Protein AF-A0AA96TXS1-F1 (afdb_monomer)

Structure (mmCIF, N/CA/C/O backbone):
data_AF-A0AA96TXS1-F1
#
_entry.id   AF-A0AA96TXS1-F1
#
loop_
_atom_site.group_PDB
_atom_site.id
_atom_site.type_symbol
_atom_site.label_atom_id
_atom_site.label_alt_id
_atom_site.label_comp_id
_atom_site.label_asym_id
_atom_site.label_entity_id
_atom_site.label_seq_id
_atom_site.pdbx_PDB_ins_code
_atom_site.Cartn_x
_atom_site.Cartn_y
_atom_site.Cartn_z
_atom_site.occupancy
_atom_site.B_iso_or_equiv
_atom_site.auth_seq_id
_atom_site.auth_comp_id
_atom_site.auth_asym_id
_atom_site.auth_atom_id
_atom_site.pdbx_PDB_model_num
ATOM 1 N N . MET A 1 1 ? -10.222 1.142 69.860 1.00 38.38 1 MET A N 1
ATOM 2 C CA . MET A 1 1 ? -10.213 2.180 68.814 1.00 38.38 1 MET A CA 1
ATOM 3 C C . MET A 1 1 ? -11.161 1.665 67.761 1.00 38.38 1 MET A C 1
ATOM 5 O O . MET A 1 1 ? -10.767 0.817 66.976 1.00 38.38 1 MET A 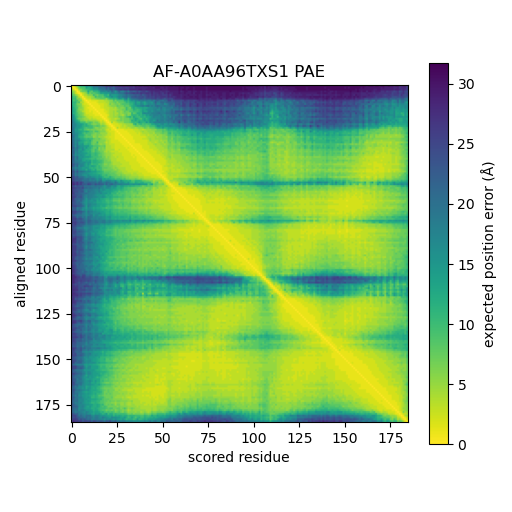O 1
ATOM 9 N N . ASP A 1 2 ? -12.427 2.044 67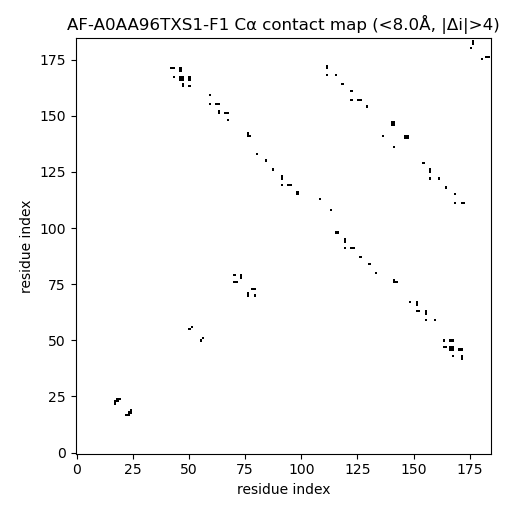.892 1.00 46.50 2 ASP A N 1
ATOM 10 C CA . ASP A 1 2 ? -13.503 1.576 67.026 1.00 46.50 2 ASP A CA 1
ATOM 11 C C . ASP A 1 2 ? -13.432 2.346 65.705 1.00 46.50 2 ASP A C 1
ATOM 13 O O . ASP A 1 2 ? -13.598 3.568 65.686 1.00 46.50 2 ASP A O 1
ATOM 17 N N . GLU A 1 3 ? -13.133 1.649 64.607 1.00 53.81 3 GLU A N 1
ATOM 18 C CA . GLU A 1 3 ? -13.386 2.167 63.262 1.00 53.81 3 GLU A CA 1
ATOM 19 C C . GLU A 1 3 ? -14.897 2.366 63.132 1.00 53.81 3 GLU A C 1
ATOM 21 O O . GLU A 1 3 ? -15.662 1.411 63.233 1.00 53.81 3 GLU A O 1
ATOM 26 N N . ASN A 1 4 ? -15.334 3.618 62.989 1.00 58.66 4 ASN A N 1
ATOM 27 C CA . ASN A 1 4 ? -16.744 3.966 62.880 1.00 58.66 4 ASN A CA 1
ATOM 28 C C . ASN A 1 4 ? -17.249 3.601 61.467 1.00 58.66 4 ASN A C 1
ATOM 30 O O . ASN A 1 4 ? -16.917 4.315 60.514 1.00 58.66 4 ASN A O 1
ATOM 34 N N . PRO A 1 5 ? -18.039 2.523 61.302 1.00 61.94 5 PRO A N 1
ATOM 35 C CA . PRO A 1 5 ? -18.389 1.973 59.988 1.00 61.94 5 PRO A CA 1
ATOM 36 C C . PRO A 1 5 ? -19.274 2.915 59.153 1.00 61.94 5 PRO A C 1
ATOM 38 O O . PRO A 1 5 ? -19.315 2.811 57.929 1.00 61.94 5 PRO A O 1
ATOM 41 N N . ASP A 1 6 ? -19.943 3.881 59.790 1.00 61.72 6 ASP A N 1
ATOM 42 C CA . ASP A 1 6 ? -20.754 4.893 59.104 1.00 61.72 6 ASP A CA 1
ATOM 43 C C . ASP A 1 6 ? -19.911 5.927 58.341 1.00 61.72 6 ASP A C 1
ATOM 45 O O . ASP A 1 6 ? -20.385 6.507 57.359 1.00 61.72 6 ASP A O 1
ATOM 49 N N . LEU A 1 7 ? -18.666 6.172 58.770 1.00 61.47 7 LEU A N 1
ATOM 50 C CA . LEU A 1 7 ? -17.747 7.082 58.076 1.00 61.47 7 LEU A CA 1
ATOM 51 C C . LEU A 1 7 ? -17.271 6.455 56.758 1.00 61.47 7 LEU A C 1
ATOM 53 O O . LEU A 1 7 ? -17.324 7.111 55.719 1.00 61.47 7 LEU A O 1
ATOM 57 N N . ASP A 1 8 ? -16.941 5.163 56.801 1.00 75.06 8 ASP A N 1
ATOM 58 C CA . ASP A 1 8 ? -16.560 4.353 55.640 1.00 75.06 8 ASP A CA 1
ATOM 59 C C . ASP A 1 8 ? -17.710 4.249 54.623 1.00 75.06 8 ASP A C 1
ATOM 61 O O . ASP A 1 8 ? -17.524 4.459 53.423 1.00 75.06 8 ASP A O 1
ATOM 65 N N . PHE A 1 9 ? -18.949 4.056 55.094 1.00 77.12 9 PHE A N 1
ATOM 66 C CA . PHE A 1 9 ? -20.114 3.969 54.209 1.00 77.12 9 PHE A CA 1
ATOM 67 C C . PHE A 1 9 ? -20.407 5.289 53.480 1.00 77.12 9 PHE A C 1
ATOM 69 O O . PHE A 1 9 ? -20.684 5.308 52.277 1.00 77.12 9 PHE A O 1
ATOM 76 N N . LYS A 1 10 ? -20.326 6.423 54.188 1.00 80.19 10 LYS A N 1
ATOM 77 C CA . LYS A 1 10 ? -20.586 7.749 53.606 1.00 80.19 10 LYS A CA 1
ATOM 78 C C . LYS A 1 10 ? -19.500 8.154 52.609 1.00 80.19 10 LYS A C 1
ATOM 80 O O . LYS A 1 10 ? -19.816 8.730 51.567 1.00 80.19 10 LYS A O 1
ATOM 85 N N . GLU A 1 11 ? -18.246 7.832 52.907 1.00 81.31 11 GLU A N 1
ATOM 86 C CA . GLU A 1 11 ? -17.107 8.062 52.017 1.00 81.31 11 GLU A CA 1
ATOM 87 C C . GLU A 1 11 ? -17.198 7.184 50.759 1.00 81.31 11 GLU A C 1
ATOM 89 O O . GLU A 1 11 ? -17.081 7.695 49.642 1.00 81.31 11 GLU A O 1
ATOM 94 N N . THR A 1 12 ? -17.589 5.915 50.917 1.00 80.06 12 THR A N 1
ATOM 95 C CA . THR A 1 12 ? -17.851 4.985 49.806 1.00 80.06 12 THR A CA 1
ATOM 96 C C . THR A 1 12 ? -18.965 5.488 48.878 1.00 80.06 12 THR A C 1
ATOM 98 O O . THR A 1 12 ? -18.824 5.441 47.654 1.00 80.06 12 THR A O 1
ATOM 101 N N . ILE A 1 13 ? -20.059 6.042 49.421 1.00 80.25 13 ILE A N 1
ATOM 102 C CA . ILE A 1 13 ? -21.139 6.640 48.612 1.00 80.25 13 ILE A CA 1
ATOM 103 C C . ILE A 1 13 ? -20.629 7.835 47.797 1.00 80.25 13 ILE A C 1
ATOM 105 O O . ILE A 1 13 ? -20.980 7.978 46.623 1.00 80.25 13 ILE A O 1
ATOM 109 N N . ILE A 1 14 ? -19.803 8.698 48.394 1.00 80.38 14 ILE A N 1
ATOM 110 C CA . ILE A 1 14 ? -19.243 9.871 47.710 1.00 80.38 14 ILE A CA 1
ATOM 111 C C . ILE A 1 14 ? -18.292 9.434 46.587 1.00 80.38 14 ILE A C 1
ATOM 113 O O . ILE A 1 14 ? -18.337 10.002 45.490 1.00 80.38 14 ILE A O 1
ATOM 117 N N . GLU A 1 15 ? -17.462 8.416 46.817 1.00 80.19 15 GLU A N 1
ATOM 118 C CA . GLU A 1 15 ? -16.579 7.860 45.790 1.00 80.19 15 GLU A CA 1
ATOM 119 C C . GLU A 1 15 ? -17.348 7.228 44.627 1.00 80.19 15 GLU A C 1
ATOM 121 O O . GLU A 1 15 ? -17.052 7.525 43.464 1.00 80.19 15 GLU A O 1
ATOM 126 N N . GLU A 1 16 ? -18.352 6.397 44.913 1.00 77.88 16 GLU A N 1
ATOM 127 C CA . GLU A 1 16 ? -19.202 5.800 43.882 1.00 77.88 16 GLU A CA 1
ATOM 128 C C . GLU A 1 16 ? -19.947 6.882 43.098 1.00 77.88 16 GLU A C 1
ATOM 130 O O . GLU A 1 16 ? -19.903 6.907 41.865 1.00 77.88 16 GLU A O 1
ATOM 135 N N . HIS A 1 17 ? -20.525 7.878 43.772 1.00 79.25 17 HIS A N 1
ATOM 136 C CA . HIS A 1 17 ? -21.206 8.967 43.081 1.00 79.25 17 HIS A CA 1
ATOM 137 C C . HIS A 1 17 ? -20.255 9.771 42.179 1.00 79.25 17 HIS A C 1
ATOM 139 O O . HIS A 1 17 ? -20.634 10.172 41.078 1.00 79.25 17 HIS A O 1
ATOM 145 N N . LYS A 1 18 ? -18.988 9.940 42.575 1.00 76.06 18 LYS A N 1
ATOM 146 C CA . LYS A 1 18 ? -17.946 10.581 41.757 1.00 76.06 18 LYS A CA 1
ATOM 147 C C . LYS A 1 18 ? -17.576 9.753 40.518 1.00 76.06 18 LYS A C 1
ATOM 149 O O . LYS A 1 18 ? -17.259 10.344 39.482 1.00 76.06 18 LYS A O 1
ATOM 154 N N . LYS A 1 19 ? -17.662 8.415 40.578 1.00 72.62 19 LYS A N 1
ATOM 155 C CA . LYS A 1 19 ? -17.513 7.514 39.412 1.00 72.62 19 LYS A CA 1
ATOM 156 C C . LYS A 1 19 ? -18.683 7.632 38.425 1.00 72.62 19 LYS A C 1
ATOM 158 O O . LYS A 1 19 ? -18.461 7.467 37.226 1.00 72.62 19 LYS A O 1
ATOM 163 N N . PHE A 1 20 ? -19.877 7.989 38.903 1.00 76.00 20 PHE A N 1
ATOM 164 C CA . PHE A 1 20 ? -21.080 8.238 38.090 1.00 76.00 20 PHE A CA 1
ATOM 165 C C . PHE A 1 20 ? -21.400 9.730 37.871 1.00 76.00 20 PHE A C 1
ATOM 167 O O . PHE A 1 20 ? -22.442 10.074 37.326 1.00 76.00 20 PHE A O 1
ATOM 174 N N . SER A 1 21 ? -20.518 10.643 38.274 1.00 78.56 21 SER A N 1
ATOM 175 C CA . SER A 1 21 ? -20.607 12.062 37.912 1.00 78.56 21 SER A CA 1
ATOM 176 C C . SER A 1 21 ? -20.231 12.249 36.435 1.00 78.56 21 SER A C 1
ATOM 178 O O . SER A 1 21 ? -19.555 11.395 35.861 1.00 78.56 21 SER A O 1
ATOM 180 N N . ASP A 1 22 ? -20.567 13.384 35.816 1.00 77.31 22 ASP A N 1
ATOM 181 C CA . ASP A 1 22 ? -20.191 13.717 34.429 1.00 77.31 22 ASP A CA 1
ATOM 182 C C . ASP A 1 22 ? -18.700 13.481 34.138 1.00 77.31 22 ASP A C 1
ATOM 184 O O . ASP A 1 22 ? -18.318 12.988 33.075 1.00 77.31 22 ASP A O 1
ATOM 188 N N . ARG A 1 23 ? -17.831 13.776 35.115 1.00 79.50 23 ARG A N 1
ATOM 189 C CA . ARG A 1 23 ? -16.383 13.522 35.014 1.00 79.50 23 ARG A CA 1
ATOM 190 C C . ARG A 1 23 ? -16.047 12.028 35.038 1.00 79.50 23 ARG A C 1
ATOM 192 O O . ARG A 1 23 ? -15.131 11.599 34.337 1.00 79.50 23 ARG A O 1
ATOM 199 N N . GLY A 1 24 ? -16.778 11.244 35.826 1.00 81.44 24 GLY A N 1
ATOM 200 C CA . GLY A 1 24 ? -16.661 9.791 35.896 1.00 81.44 24 GLY A CA 1
ATOM 201 C C . GLY A 1 24 ? -17.147 9.110 34.614 1.00 81.44 24 GLY A C 1
ATOM 202 O O . GLY A 1 24 ? -16.403 8.324 34.026 1.00 81.44 24 GLY A O 1
ATOM 203 N N . PHE A 1 25 ? -18.311 9.513 34.091 1.00 84.88 25 PHE A N 1
ATOM 204 C CA . PHE A 1 25 ? -18.816 9.062 32.790 1.00 84.88 25 PHE A CA 1
ATOM 205 C C . PHE A 1 25 ? -17.880 9.431 31.640 1.00 84.88 25 PHE A C 1
ATOM 207 O O . PHE A 1 25 ? -17.574 8.576 30.808 1.00 84.88 25 PHE A O 1
ATOM 214 N N . LYS A 1 26 ? -17.348 10.660 31.619 1.00 85.88 26 LYS A N 1
ATOM 215 C CA . LYS A 1 26 ? -16.340 11.073 30.634 1.00 85.88 26 LYS A CA 1
ATOM 216 C C . LYS A 1 26 ? -15.103 10.172 30.687 1.00 85.88 26 LYS A C 1
ATOM 218 O O . LYS A 1 26 ? -14.672 9.665 29.654 1.00 85.88 26 LYS A O 1
ATOM 223 N N . ARG A 1 27 ? -14.568 9.900 31.881 1.00 86.00 27 ARG A N 1
ATOM 224 C CA . ARG A 1 27 ? -13.396 9.025 32.065 1.00 86.00 27 ARG A CA 1
ATOM 225 C C . ARG A 1 27 ? -13.671 7.575 31.647 1.00 86.00 27 ARG A C 1
ATOM 227 O O . ARG A 1 27 ? -12.812 6.934 31.035 1.00 86.00 27 ARG A O 1
ATOM 234 N N . LEU A 1 28 ? -14.857 7.054 31.962 1.00 86.75 28 LEU A N 1
ATOM 235 C CA . LEU A 1 28 ? -15.316 5.729 31.534 1.00 86.75 28 LEU A CA 1
ATOM 236 C C . LEU A 1 28 ? -15.418 5.649 30.006 1.00 86.75 28 LEU A C 1
ATOM 238 O O . LEU A 1 28 ? -14.908 4.698 29.407 1.00 86.75 28 LEU A O 1
ATOM 242 N N . LEU A 1 29 ? -16.007 6.666 29.372 1.00 87.19 29 LEU A N 1
ATOM 243 C CA . LEU A 1 29 ? -16.140 6.766 27.921 1.00 87.19 29 LEU A CA 1
ATOM 244 C C . LEU A 1 29 ? -14.773 6.853 27.231 1.00 87.19 29 LEU A C 1
ATOM 246 O O . LEU A 1 29 ? -14.518 6.113 26.279 1.00 87.19 29 LEU A O 1
ATOM 250 N N . GLU A 1 30 ? -13.866 7.693 27.728 1.00 87.06 30 GLU A N 1
ATOM 251 C CA . GLU A 1 30 ? -12.494 7.813 27.220 1.00 87.06 30 GLU A CA 1
ATOM 252 C C . GLU A 1 30 ? -11.744 6.481 27.325 1.00 87.06 30 GLU A C 1
ATOM 254 O O . GLU A 1 30 ? -11.102 6.039 26.369 1.00 87.06 30 GLU A O 1
ATOM 259 N N . THR A 1 31 ? -11.877 5.788 28.458 1.00 89.44 31 THR A N 1
ATOM 260 C CA . THR A 1 31 ? -11.218 4.499 28.700 1.00 89.44 31 THR A CA 1
ATOM 261 C C . THR A 1 31 ? -11.774 3.408 27.782 1.00 89.44 31 THR A C 1
ATOM 263 O O . THR A 1 31 ? -11.001 2.666 27.167 1.00 89.44 31 THR A O 1
ATOM 266 N N . LYS A 1 32 ? -13.101 3.328 27.618 1.00 86.81 32 LYS A N 1
ATOM 267 C CA . LYS A 1 32 ? -13.763 2.425 26.658 1.00 86.81 32 LYS A CA 1
ATOM 268 C C . LYS A 1 32 ? -13.323 2.716 25.223 1.00 86.81 32 LYS A C 1
ATOM 270 O O . LYS A 1 32 ? -12.974 1.784 24.495 1.00 86.81 32 LYS A O 1
ATOM 275 N N . THR A 1 33 ? -13.273 3.989 24.836 1.00 85.19 33 THR A N 1
ATOM 276 C CA . THR A 1 33 ? -12.861 4.428 23.494 1.00 85.19 33 THR A CA 1
ATOM 277 C C . THR A 1 33 ? -11.407 4.050 23.219 1.00 85.19 33 THR A C 1
ATOM 279 O O . THR A 1 33 ? -11.117 3.390 22.220 1.00 85.19 33 THR A O 1
ATOM 282 N N . LYS A 1 34 ? -10.493 4.369 24.144 1.00 88.00 34 LYS A N 1
ATOM 283 C CA . LYS A 1 34 ? -9.065 4.035 24.041 1.00 88.00 34 LYS A CA 1
ATOM 284 C C . LYS A 1 34 ? -8.833 2.526 23.976 1.00 88.00 34 LYS A C 1
ATOM 286 O O . LYS A 1 34 ? -8.070 2.053 23.137 1.00 88.00 34 LYS A O 1
ATOM 291 N N . THR A 1 35 ? -9.518 1.758 24.819 1.00 88.38 35 THR A N 1
ATOM 292 C CA . THR A 1 35 ? -9.394 0.292 24.845 1.00 88.38 35 THR A CA 1
ATOM 293 C C . THR A 1 35 ? -9.881 -0.328 23.535 1.00 88.38 35 THR A C 1
ATOM 295 O O . THR A 1 35 ? -9.203 -1.184 22.964 1.00 88.38 35 THR A O 1
ATOM 298 N N . THR A 1 36 ? -11.013 0.147 23.012 1.00 84.75 36 THR A N 1
ATOM 299 C CA . THR A 1 36 ? -11.570 -0.310 21.729 1.00 84.75 36 THR A CA 1
ATOM 300 C C . THR A 1 36 ? -10.637 0.035 20.569 1.00 84.75 36 THR A C 1
ATOM 302 O O . THR A 1 36 ? -10.348 -0.819 19.731 1.00 84.75 36 THR A O 1
ATOM 305 N N . HIS A 1 37 ? -10.084 1.251 20.559 1.00 83.25 37 HIS A N 1
ATOM 306 C CA . HIS A 1 37 ? -9.105 1.678 19.563 1.00 83.25 37 HIS A CA 1
ATOM 307 C C . HIS A 1 37 ? -7.838 0.812 19.584 1.00 83.25 37 HIS A C 1
ATOM 309 O O . HIS A 1 37 ? -7.397 0.328 18.541 1.00 83.25 37 HIS A O 1
ATOM 315 N N . ASN A 1 38 ? -7.269 0.573 20.767 1.00 86.62 38 ASN A N 1
ATOM 316 C CA . ASN A 1 38 ? -6.061 -0.237 20.919 1.00 86.62 38 ASN A CA 1
ATOM 317 C C . ASN A 1 38 ? -6.294 -1.689 20.490 1.00 86.62 38 ASN A C 1
ATOM 319 O O . ASN A 1 38 ? -5.453 -2.278 19.809 1.00 86.62 38 ASN A O 1
ATOM 323 N N . ARG A 1 39 ? -7.456 -2.259 20.835 1.00 86.81 39 ARG A N 1
ATOM 324 C CA . ARG A 1 39 ? -7.856 -3.594 20.378 1.00 86.81 39 ARG A CA 1
ATOM 325 C C . ARG A 1 39 ? -7.932 -3.654 18.854 1.00 86.81 39 ARG A C 1
ATOM 327 O O . ARG A 1 39 ? -7.388 -4.583 18.261 1.00 86.81 39 ARG A O 1
ATOM 334 N N . PHE A 1 40 ? -8.541 -2.648 18.231 1.00 84.44 40 PHE A N 1
ATOM 335 C CA . PHE A 1 40 ? -8.642 -2.552 16.778 1.00 84.44 40 PHE A CA 1
ATOM 336 C C . PHE A 1 40 ? -7.266 -2.426 16.097 1.00 84.44 40 PHE A C 1
ATOM 338 O O . PHE A 1 40 ? -7.000 -3.101 15.101 1.00 84.44 40 PHE A O 1
ATOM 345 N N . ILE A 1 41 ? -6.360 -1.606 16.644 1.00 83.75 41 ILE A N 1
ATOM 346 C CA . ILE A 1 41 ? -4.970 -1.499 16.168 1.00 83.75 41 ILE A CA 1
ATOM 347 C C . ILE A 1 41 ? -4.269 -2.852 16.236 1.00 83.75 41 ILE A C 1
ATOM 349 O O . ILE A 1 41 ? -3.696 -3.298 15.244 1.00 83.75 41 ILE A O 1
ATOM 353 N N . LYS A 1 42 ? -4.350 -3.529 17.386 1.00 88.69 42 LYS A N 1
ATOM 354 C CA . LYS A 1 42 ? -3.721 -4.836 17.583 1.00 88.69 42 LYS A CA 1
ATOM 355 C C . LYS A 1 42 ? -4.224 -5.850 16.553 1.00 88.69 42 LYS A C 1
ATOM 357 O O . LYS A 1 42 ? -3.420 -6.552 15.952 1.00 88.69 42 LYS A O 1
ATOM 362 N N . GLN A 1 43 ? -5.533 -5.884 16.303 1.00 86.06 43 GLN A N 1
ATOM 363 C CA . GLN A 1 43 ? -6.137 -6.742 15.276 1.00 86.06 43 GLN A CA 1
ATOM 364 C C . GLN A 1 43 ? -5.660 -6.390 13.864 1.00 86.06 43 GLN A C 1
ATOM 366 O O . GLN A 1 43 ? -5.281 -7.278 13.107 1.00 86.06 43 GLN A O 1
ATOM 371 N N . THR A 1 44 ? -5.600 -5.100 13.533 1.00 85.50 44 THR A N 1
ATOM 372 C CA . THR A 1 44 ? -5.104 -4.619 12.235 1.00 85.50 44 THR A CA 1
ATOM 373 C C . THR A 1 44 ? -3.661 -5.064 11.993 1.00 85.50 44 THR A C 1
ATOM 375 O O . THR A 1 44 ? -3.352 -5.548 10.909 1.00 85.50 44 THR A O 1
ATOM 378 N N . ILE A 1 45 ? -2.793 -4.965 13.005 1.00 86.00 45 ILE A N 1
ATOM 379 C CA . ILE A 1 45 ? -1.396 -5.414 12.918 1.00 86.00 45 ILE A CA 1
ATOM 380 C C . ILE A 1 45 ? -1.321 -6.931 12.715 1.00 86.00 45 ILE A C 1
ATOM 382 O O . ILE A 1 45 ? -0.564 -7.385 11.865 1.00 86.00 45 ILE A O 1
ATOM 386 N N . VAL A 1 46 ? -2.122 -7.716 13.441 1.00 89.62 46 VAL A N 1
ATOM 387 C CA . VAL A 1 46 ? -2.176 -9.181 13.272 1.00 89.62 46 VAL A CA 1
ATOM 388 C C . VAL A 1 46 ? -2.640 -9.565 11.864 1.00 89.62 46 VAL A C 1
ATOM 390 O O . VAL A 1 46 ? -2.052 -10.437 11.226 1.00 89.62 46 VAL A O 1
ATOM 393 N N . ASN A 1 47 ? -3.670 -8.897 11.345 1.00 86.75 47 ASN A N 1
ATOM 394 C CA . ASN A 1 47 ? -4.155 -9.134 9.988 1.00 86.75 47 ASN A CA 1
ATOM 395 C C . ASN A 1 47 ? -3.110 -8.716 8.939 1.00 86.75 47 ASN A C 1
ATOM 397 O O . ASN A 1 47 ? -2.943 -9.405 7.932 1.00 86.75 47 ASN A O 1
ATOM 401 N N . PHE A 1 48 ? -2.366 -7.637 9.198 1.00 86.44 48 PHE A N 1
ATOM 402 C CA . PHE A 1 48 ? -1.288 -7.165 8.332 1.00 86.44 48 PHE A CA 1
ATOM 403 C C . PHE A 1 48 ? -0.124 -8.154 8.291 1.00 86.44 48 PHE A C 1
ATOM 405 O O . PHE A 1 48 ? 0.292 -8.560 7.211 1.00 86.44 48 PHE A O 1
ATOM 412 N N . THR A 1 49 ? 0.363 -8.631 9.438 1.00 85.94 49 THR A N 1
ATOM 413 C CA . THR A 1 49 ? 1.447 -9.626 9.472 1.00 85.94 49 THR A CA 1
ATOM 414 C C . THR A 1 49 ? 1.010 -10.972 8.889 1.00 85.94 49 THR A C 1
ATOM 416 O O . THR A 1 49 ? 1.797 -11.631 8.213 1.00 85.94 49 THR A O 1
ATOM 419 N N . SER A 1 50 ? -0.266 -11.349 9.037 1.00 87.88 50 SER A N 1
ATOM 420 C CA . SER A 1 50 ? -0.847 -12.539 8.394 1.00 87.88 50 SER A CA 1
ATOM 421 C C . SER A 1 50 ? -0.844 -12.461 6.858 1.00 87.88 50 SER A C 1
ATOM 423 O O . SER A 1 50 ? -0.839 -13.494 6.182 1.00 87.88 50 SER A O 1
ATOM 425 N N . PHE A 1 51 ? -0.806 -11.257 6.276 1.00 84.25 51 PHE A N 1
ATOM 426 C CA . PHE A 1 51 ? -0.664 -11.094 4.831 1.00 84.25 51 PHE A CA 1
ATOM 427 C C . PHE A 1 51 ? 0.706 -11.559 4.322 1.00 84.25 51 PHE A C 1
ATOM 429 O O . PHE A 1 51 ? 0.782 -12.139 3.247 1.00 84.25 51 PHE A O 1
ATOM 436 N N . PHE A 1 52 ? 1.782 -11.398 5.088 1.00 82.19 52 PHE A N 1
ATOM 437 C CA . PHE A 1 52 ? 3.141 -11.732 4.640 1.00 82.19 52 PHE A CA 1
ATOM 438 C C . PHE A 1 52 ? 3.503 -13.216 4.792 1.00 82.19 52 PHE A C 1
ATOM 440 O O . PHE A 1 52 ? 4.674 -13.582 4.853 1.00 82.19 52 PHE A O 1
ATOM 447 N N . LYS A 1 53 ? 2.512 -14.111 4.824 1.00 84.38 53 LYS A N 1
ATOM 448 C CA . LYS A 1 53 ? 2.772 -15.552 4.756 1.00 84.38 53 LYS A CA 1
ATOM 449 C C . LYS A 1 53 ? 3.392 -15.919 3.400 1.00 84.38 53 LYS A C 1
ATOM 451 O O . LYS A 1 53 ? 3.033 -15.350 2.367 1.00 84.38 53 LYS A O 1
ATOM 456 N N . LEU A 1 54 ? 4.265 -16.932 3.415 1.00 74.94 54 LEU A N 1
ATOM 457 C CA . LEU A 1 54 ? 5.037 -17.458 2.276 1.00 74.94 54 LEU A CA 1
ATOM 458 C C . LEU A 1 54 ? 4.353 -17.402 0.890 1.00 74.94 54 LEU A C 1
ATOM 460 O O . LEU A 1 54 ? 4.973 -16.855 -0.022 1.00 74.94 54 LEU A O 1
ATOM 464 N N . PRO A 1 55 ? 3.102 -17.871 0.683 1.00 77.88 55 PRO A N 1
ATOM 465 C CA . PRO A 1 55 ? 2.497 -17.871 -0.654 1.00 77.88 55 PRO A CA 1
ATOM 466 C C . PRO A 1 55 ? 2.365 -16.472 -1.274 1.00 77.88 55 PRO A C 1
ATOM 468 O O . PRO A 1 55 ? 2.557 -16.308 -2.475 1.00 77.88 55 PRO A O 1
ATOM 471 N N . LYS A 1 56 ? 2.085 -15.439 -0.472 1.00 80.88 56 LYS A N 1
ATOM 472 C CA . LYS A 1 56 ? 1.866 -14.069 -0.969 1.00 80.88 56 LYS A CA 1
ATOM 473 C C . LYS A 1 56 ? 3.180 -13.359 -1.316 1.00 80.88 56 LYS A C 1
ATOM 475 O O . LYS A 1 56 ? 3.227 -12.568 -2.259 1.00 80.88 56 LYS A O 1
ATOM 480 N N . ILE A 1 57 ? 4.265 -13.697 -0.617 1.00 84.94 57 ILE A N 1
ATOM 481 C CA . ILE A 1 57 ? 5.617 -13.231 -0.962 1.00 84.94 57 ILE A CA 1
ATOM 482 C C . ILE A 1 57 ? 6.050 -13.839 -2.300 1.00 84.94 57 ILE A C 1
ATOM 484 O O . ILE A 1 57 ? 6.521 -13.114 -3.173 1.00 84.94 57 ILE A O 1
ATOM 488 N N . ILE A 1 58 ? 5.809 -15.140 -2.499 1.00 88.62 58 ILE A N 1
ATOM 489 C CA . ILE A 1 58 ? 6.120 -15.829 -3.760 1.00 88.62 58 ILE A CA 1
ATOM 490 C C . ILE A 1 58 ? 5.376 -15.176 -4.930 1.00 88.62 58 ILE A C 1
ATOM 492 O O . ILE A 1 58 ? 6.003 -14.847 -5.931 1.00 88.62 58 ILE A O 1
ATOM 496 N N . ILE A 1 59 ? 4.075 -14.895 -4.785 1.00 88.44 59 ILE A N 1
ATOM 497 C CA . ILE A 1 59 ? 3.287 -14.197 -5.818 1.00 88.44 59 ILE A CA 1
ATOM 498 C C . ILE A 1 59 ? 3.897 -12.832 -6.156 1.00 88.44 59 ILE A C 1
ATOM 500 O O . ILE A 1 59 ? 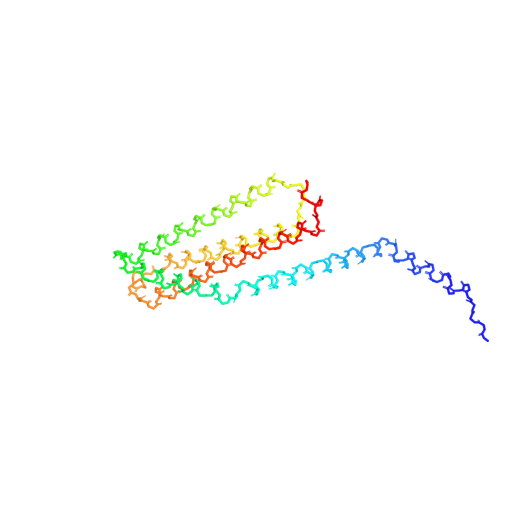3.930 -12.446 -7.321 1.00 88.44 59 ILE A O 1
ATOM 504 N N . THR A 1 60 ? 4.415 -12.110 -5.163 1.00 89.81 60 THR A N 1
ATOM 505 C CA . THR A 1 60 ? 5.032 -10.794 -5.380 1.00 89.81 60 THR A CA 1
ATOM 506 C C . THR A 1 60 ? 6.343 -10.905 -6.156 1.00 89.81 60 THR A C 1
ATOM 508 O O . THR A 1 60 ? 6.573 -10.134 -7.087 1.00 89.81 60 THR A O 1
ATOM 511 N N . ILE A 1 61 ? 7.174 -11.901 -5.835 1.00 92.06 61 ILE A N 1
ATOM 512 C CA . ILE A 1 61 ? 8.405 -12.191 -6.583 1.00 92.06 61 ILE A CA 1
ATOM 513 C C . ILE A 1 61 ? 8.062 -12.614 -8.016 1.00 92.06 61 ILE A C 1
ATOM 515 O O . ILE A 1 61 ? 8.640 -12.093 -8.967 1.00 92.06 61 ILE A O 1
ATOM 519 N N . CYS A 1 62 ? 7.077 -13.498 -8.194 1.00 93.88 62 CYS A N 1
ATOM 520 C CA . CYS A 1 62 ? 6.584 -13.885 -9.514 1.00 93.88 62 CYS A CA 1
ATOM 521 C C . CYS A 1 62 ? 6.057 -12.679 -10.301 1.00 93.88 62 CYS A C 1
ATOM 523 O O . CYS A 1 62 ? 6.357 -12.560 -11.484 1.00 93.88 62 CYS A O 1
ATOM 525 N N . CYS A 1 63 ? 5.328 -11.768 -9.653 1.00 93.50 63 CYS A N 1
ATOM 526 C CA . CYS A 1 63 ? 4.830 -10.535 -10.261 1.00 93.50 63 CYS A CA 1
ATOM 527 C C . CYS A 1 63 ? 5.984 -9.647 -10.745 1.00 93.50 63 CYS A C 1
ATOM 529 O O . CYS A 1 63 ? 5.970 -9.193 -11.887 1.00 93.50 63 CYS A O 1
ATOM 531 N N . TYR A 1 64 ? 7.026 -9.472 -9.925 1.00 95.12 64 TYR A N 1
ATOM 532 C CA . TYR A 1 64 ? 8.228 -8.744 -10.330 1.00 95.12 64 TYR A CA 1
ATOM 533 C C . TYR A 1 64 ? 8.905 -9.382 -11.545 1.00 95.12 64 TYR A C 1
ATOM 535 O O . TYR A 1 64 ? 9.166 -8.696 -12.530 1.00 95.12 64 TYR A O 1
ATOM 543 N N . LEU A 1 65 ? 9.150 -10.695 -11.507 1.00 95.25 65 LEU A N 1
ATOM 544 C CA . LEU A 1 65 ? 9.794 -11.414 -12.609 1.00 95.25 65 LEU A CA 1
A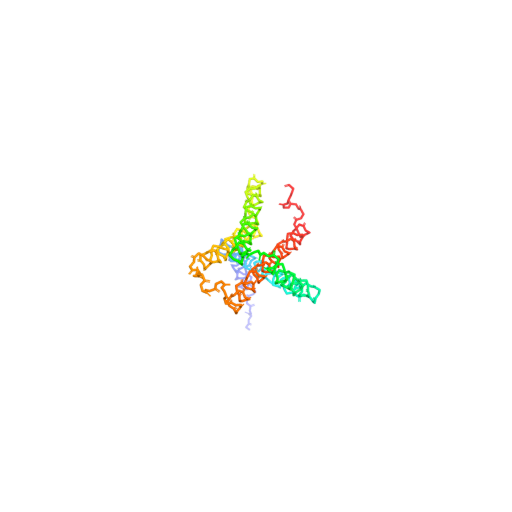TOM 545 C C . LEU A 1 65 ? 8.963 -11.358 -13.895 1.00 95.25 65 LEU A C 1
ATOM 547 O O . LEU A 1 65 ? 9.521 -11.233 -14.986 1.00 95.25 65 LEU A O 1
ATOM 551 N N . LEU A 1 66 ? 7.638 -11.430 -13.770 1.00 95.31 66 LEU A N 1
ATOM 552 C CA . LEU A 1 66 ? 6.714 -11.328 -14.890 1.00 95.31 66 LEU A CA 1
ATOM 553 C C . LEU A 1 66 ? 6.768 -9.932 -15.508 1.00 95.31 66 LEU A C 1
ATOM 555 O O . LEU A 1 66 ? 6.947 -9.826 -16.717 1.00 95.31 66 LEU A O 1
ATOM 559 N N . LEU A 1 67 ? 6.693 -8.869 -14.704 1.00 94.00 67 LEU A N 1
ATOM 560 C CA . LEU A 1 67 ? 6.802 -7.497 -15.204 1.00 94.00 67 LEU A CA 1
ATOM 561 C C . LEU A 1 67 ? 8.186 -7.207 -15.800 1.00 94.00 67 LEU A C 1
ATOM 563 O O . LEU A 1 67 ? 8.281 -6.543 -16.829 1.00 94.00 67 LEU A O 1
ATOM 567 N N . TYR A 1 68 ? 9.247 -7.748 -15.198 1.00 94.69 68 TYR A N 1
ATOM 568 C CA . TYR A 1 68 ? 10.610 -7.634 -15.712 1.00 94.69 68 TYR A CA 1
ATOM 569 C C . TYR A 1 68 ? 10.743 -8.285 -17.093 1.00 94.69 68 TYR A C 1
ATOM 571 O O . TYR A 1 68 ? 11.264 -7.666 -18.018 1.00 94.69 68 TYR A O 1
ATOM 579 N N . LYS A 1 69 ? 10.205 -9.500 -17.270 1.00 93.62 69 LYS A N 1
ATOM 580 C CA . LYS A 1 69 ? 10.141 -10.144 -18.589 1.00 93.62 69 LYS A CA 1
ATOM 581 C C . LYS A 1 69 ? 9.213 -9.404 -19.549 1.00 93.62 69 LYS A C 1
ATOM 583 O O . LYS A 1 69 ? 9.528 -9.307 -20.724 1.00 93.62 69 LYS A O 1
ATOM 588 N N . MET A 1 70 ? 8.083 -8.870 -19.089 1.00 92.94 70 MET A N 1
ATOM 589 C CA . MET A 1 70 ? 7.185 -8.090 -19.947 1.00 92.94 70 MET A CA 1
ATOM 590 C C . MET A 1 70 ? 7.878 -6.853 -20.510 1.00 92.94 70 MET A C 1
ATOM 592 O O . MET A 1 70 ? 7.688 -6.552 -21.682 1.00 92.94 70 MET A O 1
ATOM 596 N N . MET A 1 71 ? 8.718 -6.182 -19.717 1.00 93.25 71 MET A N 1
ATOM 597 C CA . MET A 1 71 ? 9.464 -4.998 -20.148 1.00 93.25 71 MET A CA 1
ATOM 598 C C . MET A 1 71 ? 10.296 -5.254 -21.415 1.00 93.25 71 MET A C 1
ATOM 600 O O . MET A 1 71 ? 10.398 -4.358 -22.247 1.00 93.25 71 MET A O 1
ATOM 604 N N . THR A 1 72 ? 10.834 -6.465 -21.614 1.00 89.81 72 THR A N 1
ATOM 605 C CA . THR A 1 72 ? 11.645 -6.790 -22.803 1.00 89.81 72 THR A CA 1
ATOM 606 C C . THR A 1 72 ? 10.830 -6.941 -24.086 1.00 89.81 72 THR A C 1
ATOM 608 O O . THR A 1 72 ? 11.407 -6.911 -25.166 1.00 89.81 72 THR A O 1
ATOM 611 N N . TYR A 1 73 ? 9.508 -7.114 -23.994 1.00 91.31 73 TYR A N 1
ATOM 612 C CA . TYR A 1 73 ? 8.624 -7.196 -25.165 1.00 91.31 73 TYR A CA 1
ATOM 613 C C . TYR A 1 73 ? 8.171 -5.823 -25.676 1.00 91.31 73 TYR A C 1
ATOM 615 O O . TYR A 1 73 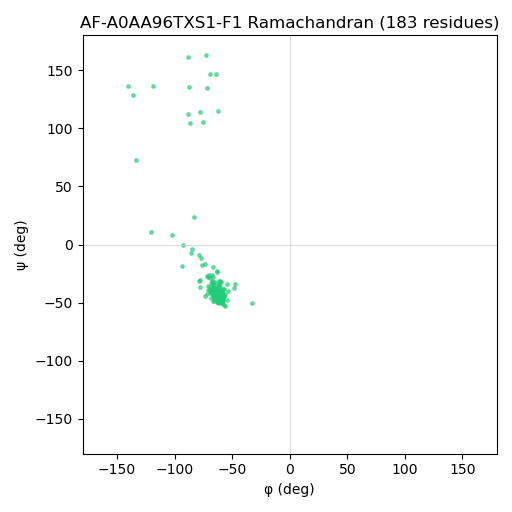? 7.522 -5.739 -26.716 1.00 91.31 73 TYR A O 1
ATOM 623 N N . PHE A 1 74 ? 8.479 -4.743 -24.956 1.00 90.25 74 PHE A N 1
ATOM 624 C CA . PHE A 1 74 ? 8.166 -3.391 -25.399 1.00 90.25 74 PHE A CA 1
ATOM 625 C C . PHE A 1 74 ? 9.298 -2.841 -26.266 1.00 90.25 74 PHE A C 1
ATOM 627 O O . PHE A 1 74 ? 10.465 -2.921 -25.895 1.00 90.25 74 PHE A O 1
ATOM 634 N N . ASN A 1 75 ? 8.933 -2.204 -27.382 1.00 85.50 75 ASN A N 1
ATOM 635 C CA . ASN A 1 75 ? 9.892 -1.532 -28.268 1.00 85.50 75 ASN A CA 1
ATOM 636 C C . ASN A 1 75 ? 10.643 -0.389 -27.563 1.00 85.50 75 ASN A C 1
ATOM 638 O O . ASN A 1 75 ? 11.792 -0.110 -27.886 1.00 85.50 75 ASN A O 1
ATOM 642 N N . ASP A 1 76 ? 9.987 0.274 -26.606 1.00 89.00 76 ASP A N 1
ATOM 643 C CA . ASP A 1 76 ? 10.575 1.331 -25.785 1.00 89.00 76 ASP A CA 1
ATOM 644 C C . ASP A 1 76 ? 10.181 1.141 -24.315 1.00 89.00 76 ASP A C 1
ATOM 646 O O . ASP A 1 76 ? 8.997 1.050 -23.965 1.00 89.00 76 ASP A O 1
ATOM 650 N N . VAL A 1 77 ? 11.187 1.144 -23.441 1.00 89.94 77 VAL A N 1
ATOM 651 C CA . VAL A 1 77 ? 11.036 1.045 -21.987 1.00 89.94 77 VAL A CA 1
ATOM 652 C C . VAL A 1 77 ? 10.210 2.211 -21.433 1.00 89.94 77 VAL A C 1
ATOM 654 O O . VAL A 1 77 ? 9.458 2.031 -20.473 1.00 89.94 77 VAL A O 1
ATOM 657 N N . LYS A 1 78 ? 10.272 3.402 -22.044 1.00 90.75 78 LYS A N 1
ATOM 658 C CA . LYS A 1 78 ? 9.423 4.532 -21.627 1.00 90.75 78 LYS A CA 1
ATOM 659 C C . LYS A 1 78 ? 7.942 4.205 -21.787 1.00 90.75 78 LYS A C 1
ATOM 661 O O . LYS A 1 78 ? 7.148 4.479 -20.887 1.00 90.75 78 LYS A O 1
ATOM 666 N N . THR A 1 79 ? 7.577 3.582 -22.907 1.00 91.56 79 THR A N 1
ATOM 667 C CA . THR A 1 79 ? 6.199 3.162 -23.187 1.00 91.56 79 THR A CA 1
ATOM 668 C C . THR A 1 79 ? 5.720 2.142 -22.159 1.00 91.56 79 THR A C 1
ATOM 670 O O . THR A 1 79 ? 4.605 2.274 -21.658 1.00 91.56 79 THR A O 1
ATOM 673 N N . PHE A 1 80 ? 6.576 1.194 -21.764 1.00 93.75 80 PHE A N 1
ATOM 674 C CA . PHE A 1 80 ? 6.271 0.240 -20.693 1.00 93.75 80 PHE A CA 1
ATOM 675 C C . PHE A 1 80 ? 5.915 0.941 -19.372 1.00 93.75 80 PHE A C 1
ATOM 677 O O . PHE A 1 80 ? 4.847 0.695 -18.808 1.00 93.75 80 PHE A O 1
ATOM 684 N N . PHE A 1 81 ? 6.752 1.873 -18.899 1.00 91.81 81 PHE A N 1
ATOM 685 C CA . PHE A 1 81 ? 6.465 2.612 -17.663 1.00 91.81 81 PHE A CA 1
ATOM 686 C C . PHE A 1 81 ? 5.223 3.506 -17.783 1.00 91.81 81 PHE A C 1
ATOM 688 O O . PHE A 1 81 ? 4.482 3.650 -16.813 1.00 91.81 81 PHE A O 1
ATOM 695 N N . ARG A 1 82 ? 4.933 4.053 -18.970 1.00 90.62 82 ARG A N 1
ATOM 696 C CA . ARG A 1 82 ? 3.705 4.825 -19.213 1.00 90.62 82 ARG A CA 1
ATOM 697 C C . ARG A 1 82 ? 2.446 3.960 -19.112 1.00 90.62 82 ARG A C 1
ATOM 699 O O . ARG A 1 82 ? 1.449 4.406 -18.548 1.00 90.62 82 ARG A O 1
ATOM 706 N N . VAL A 1 83 ? 2.492 2.723 -19.610 1.00 92.06 83 VAL A N 1
ATOM 707 C CA . VAL A 1 83 ? 1.406 1.743 -19.435 1.00 92.06 83 VAL A CA 1
ATOM 708 C C . VAL A 1 83 ? 1.231 1.390 -17.957 1.00 92.06 83 VAL A C 1
ATOM 710 O O . VAL A 1 83 ? 0.104 1.345 -17.467 1.00 92.06 83 VAL A O 1
ATOM 713 N N . LEU A 1 84 ? 2.334 1.217 -17.228 1.00 91.56 84 LEU A N 1
ATOM 714 C CA . LEU A 1 84 ? 2.330 0.934 -15.791 1.00 91.56 84 LEU A CA 1
ATOM 715 C C . LEU A 1 84 ? 1.670 2.065 -14.981 1.00 91.56 84 LEU A C 1
ATOM 717 O O . LEU A 1 84 ? 0.840 1.817 -14.105 1.00 91.56 84 LEU A O 1
ATOM 721 N N . THR A 1 85 ? 1.969 3.314 -15.342 1.00 89.75 85 THR A N 1
ATOM 722 C CA . THR A 1 85 ? 1.278 4.508 -14.840 1.00 89.75 85 THR A CA 1
ATOM 723 C C . THR A 1 85 ? -0.213 4.503 -15.187 1.00 89.75 85 THR A C 1
ATOM 725 O O . THR A 1 85 ? -1.050 4.787 -14.333 1.00 89.75 85 THR A O 1
ATOM 728 N N . GLY A 1 86 ? -0.590 4.156 -16.418 1.00 90.69 86 GLY A N 1
ATOM 729 C CA . GLY A 1 86 ? -2.005 4.036 -16.781 1.00 90.69 86 GLY A CA 1
ATOM 730 C C . GLY A 1 86 ? -2.739 3.032 -15.885 1.00 90.69 86 GLY A C 1
ATOM 731 O O . GLY A 1 86 ? -3.809 3.324 -15.352 1.00 90.69 86 GLY A O 1
ATOM 732 N N . LEU A 1 87 ? -2.116 1.878 -15.641 1.00 90.31 87 LEU A N 1
ATOM 733 C CA . LEU A 1 87 ? -2.666 0.807 -14.815 1.00 90.31 87 LEU A CA 1
ATOM 734 C C . LEU A 1 87 ? -2.854 1.229 -13.351 1.00 90.31 87 LEU A C 1
ATOM 736 O O . LEU A 1 87 ? -3.903 0.966 -12.763 1.00 90.31 87 LEU A O 1
ATOM 740 N N . GLY A 1 88 ? -1.891 1.937 -12.760 1.00 87.75 88 GLY A N 1
ATOM 741 C CA . GLY A 1 88 ? -2.061 2.430 -11.393 1.00 87.75 88 GLY A CA 1
ATOM 742 C C . GLY A 1 88 ? -3.087 3.567 -11.266 1.00 87.75 88 GLY A C 1
ATOM 743 O O . GLY A 1 88 ? -3.774 3.651 -10.249 1.00 87.75 88 GLY A O 1
ATOM 744 N N . PHE A 1 89 ? -3.297 4.375 -12.313 1.00 88.19 89 PHE A N 1
ATOM 745 C CA . PHE A 1 89 ? -4.379 5.367 -12.323 1.00 88.19 89 PHE A CA 1
ATOM 746 C C . PHE A 1 89 ? -5.759 4.694 -12.274 1.00 88.19 89 PHE A C 1
ATOM 748 O O . PHE A 1 89 ? -6.625 5.104 -11.499 1.00 88.19 89 PHE A O 1
ATOM 755 N N . VAL A 1 90 ? -5.940 3.601 -13.025 1.00 90.12 90 VAL A N 1
ATOM 756 C CA . VAL A 1 90 ? -7.161 2.778 -12.969 1.00 90.12 90 VAL A CA 1
ATOM 757 C C . VAL A 1 90 ? -7.400 2.231 -11.556 1.00 90.12 90 VAL A C 1
ATOM 759 O O . VAL A 1 90 ? -8.533 2.268 -11.074 1.00 90.12 90 VAL A O 1
ATOM 762 N N . MET A 1 91 ? -6.352 1.789 -10.849 1.00 86.31 91 MET A N 1
ATOM 763 C CA . MET A 1 91 ? -6.476 1.311 -9.462 1.00 86.31 91 MET A CA 1
ATOM 764 C C . MET A 1 91 ? -6.962 2.402 -8.501 1.00 86.31 91 MET A C 1
ATOM 766 O O . MET A 1 91 ? -7.832 2.146 -7.667 1.00 86.31 91 MET A O 1
ATOM 770 N N . ILE A 1 92 ? -6.441 3.627 -8.623 1.00 86.19 92 ILE A N 1
ATOM 771 C CA . ILE A 1 92 ? -6.878 4.758 -7.790 1.00 86.19 92 ILE A CA 1
ATOM 772 C C . ILE A 1 92 ? -8.326 5.121 -8.087 1.00 86.19 92 ILE A C 1
ATOM 774 O O . ILE A 1 92 ? -9.109 5.283 -7.153 1.00 86.19 92 ILE A O 1
ATOM 778 N N . LEU A 1 93 ? -8.705 5.199 -9.365 1.00 87.56 93 LEU A N 1
ATOM 779 C CA . LEU A 1 93 ? -10.089 5.468 -9.754 1.00 87.56 93 LEU A CA 1
ATOM 780 C C . LEU A 1 93 ? -11.045 4.423 -9.173 1.00 87.56 93 LEU A C 1
ATOM 782 O O . LEU A 1 93 ? -12.061 4.782 -8.578 1.00 87.56 93 LEU A O 1
ATOM 786 N N . GLN A 1 94 ? -10.699 3.137 -9.273 1.00 87.44 94 GLN A N 1
ATOM 787 C CA . GLN A 1 94 ? -11.486 2.052 -8.689 1.00 87.44 94 GLN A CA 1
ATOM 788 C C . GLN A 1 94 ? -11.684 2.238 -7.174 1.00 87.44 94 GLN A C 1
ATOM 790 O O . GLN A 1 94 ? -12.792 2.040 -6.667 1.00 87.44 94 GLN A O 1
ATOM 795 N N . LEU A 1 95 ? -10.634 2.613 -6.436 1.00 82.44 95 LEU A N 1
ATOM 796 C CA . LEU A 1 95 ? -10.731 2.885 -4.999 1.00 82.44 95 LEU A CA 1
ATOM 797 C C . LEU A 1 95 ? -11.579 4.120 -4.694 1.00 82.44 95 LEU A C 1
ATOM 799 O O . LEU A 1 95 ? -12.429 4.063 -3.804 1.00 82.44 95 LEU A O 1
ATOM 803 N N . GLY A 1 96 ? -11.388 5.205 -5.446 1.00 82.94 96 GLY A N 1
ATOM 804 C CA . GLY A 1 96 ? -12.151 6.441 -5.296 1.00 82.94 96 GLY A CA 1
ATOM 805 C C . GLY A 1 96 ? -13.649 6.207 -5.486 1.00 82.94 96 GLY A C 1
ATOM 806 O O . GLY A 1 96 ? -14.453 6.632 -4.656 1.00 82.94 96 GLY A O 1
ATOM 807 N N . ILE A 1 97 ? -14.029 5.431 -6.508 1.00 85.06 97 ILE A N 1
ATOM 808 C CA . ILE A 1 97 ? -15.423 5.032 -6.752 1.00 85.06 97 ILE A CA 1
ATOM 809 C C . ILE A 1 97 ? -15.979 4.226 -5.568 1.00 85.06 97 ILE A C 1
ATOM 811 O O . ILE A 1 97 ? -17.080 4.513 -5.093 1.00 85.06 97 ILE A O 1
ATOM 815 N N . ARG A 1 98 ? -15.233 3.242 -5.041 1.00 79.81 98 ARG A N 1
ATOM 816 C CA . ARG A 1 98 ? -15.679 2.446 -3.878 1.00 79.81 98 ARG A CA 1
ATOM 817 C C . ARG A 1 98 ? -15.913 3.308 -2.640 1.00 79.81 98 ARG A C 1
ATOM 819 O O . ARG A 1 98 ? -16.907 3.109 -1.943 1.00 79.81 98 ARG A O 1
ATOM 826 N N . ILE A 1 99 ? -15.016 4.252 -2.363 1.00 78.38 99 ILE A N 1
ATOM 827 C CA . ILE A 1 99 ? -15.141 5.172 -1.224 1.00 78.38 99 ILE A CA 1
ATOM 828 C C . ILE A 1 99 ? -16.358 6.065 -1.403 1.00 78.38 99 ILE A C 1
ATOM 830 O O . ILE A 1 99 ? -17.160 6.181 -0.481 1.00 78.38 99 ILE A O 1
ATOM 834 N N . PHE A 1 100 ? -16.540 6.631 -2.594 1.00 79.69 100 PHE A N 1
ATOM 835 C CA . PHE A 1 100 ? -17.682 7.480 -2.905 1.00 79.69 100 PHE A CA 1
ATOM 836 C C . PHE A 1 100 ? -19.018 6.749 -2.709 1.00 79.69 100 PHE A C 1
ATOM 838 O O . PHE A 1 100 ? -19.928 7.271 -2.064 1.00 79.69 100 PHE A O 1
ATOM 845 N N . ILE A 1 101 ? -19.119 5.504 -3.191 1.00 79.38 101 ILE A N 1
ATOM 846 C CA . ILE A 1 101 ? -20.297 4.653 -2.973 1.00 79.38 101 ILE A CA 1
ATOM 847 C C . ILE A 1 101 ? -20.497 4.379 -1.477 1.00 79.38 101 ILE A C 1
ATOM 849 O O . ILE A 1 101 ? -21.615 4.481 -0.979 1.00 79.38 101 ILE A O 1
ATOM 853 N N . ASN A 1 102 ? -19.435 4.048 -0.740 1.00 71.81 102 ASN A N 1
ATOM 854 C CA . ASN A 1 102 ? -19.531 3.762 0.692 1.00 71.81 102 ASN A CA 1
ATOM 855 C C . ASN A 1 102 ? -19.906 4.992 1.528 1.00 71.81 102 ASN A C 1
ATOM 857 O O . ASN A 1 102 ? -20.636 4.846 2.505 1.00 71.81 102 ASN A O 1
ATOM 861 N N . HIS A 1 103 ? -19.439 6.182 1.146 1.00 72.00 103 HIS A N 1
ATOM 862 C CA . HIS A 1 103 ? -19.776 7.437 1.813 1.00 72.00 103 HIS A CA 1
ATOM 863 C C . HIS A 1 103 ? -21.254 7.788 1.599 1.00 72.00 103 HIS A C 1
ATOM 865 O O . HIS A 1 103 ? -21.956 8.102 2.553 1.00 72.00 103 HIS A O 1
ATOM 871 N N . LYS A 1 104 ? -21.777 7.599 0.378 1.00 70.69 104 LYS A N 1
ATOM 872 C CA . LYS A 1 104 ? -23.210 7.777 0.082 1.00 70.69 104 LYS A CA 1
ATOM 873 C C . LYS A 1 104 ? -24.135 6.808 0.829 1.00 70.69 104 LYS A C 1
ATOM 875 O O . LYS A 1 104 ? -25.318 7.096 0.968 1.00 70.69 104 LYS A O 1
ATOM 880 N N . ARG A 1 105 ? -23.633 5.651 1.275 1.00 68.44 105 ARG A N 1
ATOM 881 C CA . ARG A 1 105 ? -24.443 4.584 1.891 1.00 68.44 105 ARG A CA 1
ATOM 882 C C . ARG A 1 105 ? -24.531 4.647 3.421 1.00 68.44 105 ARG A C 1
ATOM 884 O O . ARG A 1 105 ? -25.182 3.777 3.988 1.00 68.44 105 ARG A O 1
ATOM 891 N N . LYS A 1 106 ? -23.896 5.605 4.111 1.00 60.56 106 LYS A N 1
ATOM 892 C CA . LYS A 1 106 ? -23.795 5.580 5.585 1.00 60.56 106 LYS A CA 1
ATOM 893 C C . LYS A 1 106 ? -24.447 6.768 6.294 1.00 60.56 106 LYS A C 1
ATOM 895 O O . LYS A 1 106 ? -24.238 7.909 5.908 1.00 60.56 106 LYS A O 1
ATOM 900 N N . LYS A 1 107 ? -25.171 6.453 7.382 1.00 55.03 107 LYS A N 1
ATOM 901 C CA . LYS A 1 107 ? -25.655 7.390 8.416 1.00 55.03 107 LYS A CA 1
ATOM 902 C C . LYS A 1 107 ? -24.709 7.510 9.626 1.00 55.03 107 LYS A C 1
ATOM 904 O O . LYS A 1 107 ? -24.781 8.518 10.311 1.00 55.03 107 LYS A O 1
ATOM 909 N N . GLU A 1 108 ? -23.795 6.555 9.853 1.00 56.38 108 GLU A N 1
ATOM 910 C CA . GLU A 1 108 ? -22.779 6.631 10.922 1.00 56.38 108 GLU A CA 1
ATOM 911 C C . GLU A 1 108 ? -21.397 6.096 10.488 1.00 56.38 108 GLU A C 1
ATOM 913 O O . GLU A 1 108 ? -21.260 5.058 9.821 1.00 56.38 108 GLU A O 1
ATOM 918 N N . GLU A 1 109 ? -20.339 6.824 10.857 1.00 60.09 109 GLU A N 1
ATOM 919 C CA . GLU A 1 109 ? -18.953 6.500 10.515 1.00 60.09 109 GLU A CA 1
ATOM 920 C C . GLU A 1 109 ? -18.321 5.535 11.530 1.00 60.09 109 GLU A C 1
ATOM 922 O O . GLU A 1 109 ? -17.890 5.909 12.616 1.00 60.09 109 GLU A O 1
ATOM 927 N N . PHE A 1 110 ? -18.184 4.265 11.148 1.00 63.94 110 PHE A N 1
ATOM 928 C CA . PHE A 1 110 ? -17.362 3.314 11.902 1.00 63.94 110 PHE A CA 1
ATOM 929 C C . PHE A 1 110 ? -15.865 3.640 11.789 1.00 63.94 110 PHE A C 1
ATOM 931 O O . PHE A 1 110 ? -15.384 4.014 10.718 1.00 63.94 110 PHE A O 1
ATOM 938 N N . LEU A 1 111 ? -15.102 3.369 12.856 1.00 62.69 111 LEU A N 1
ATOM 93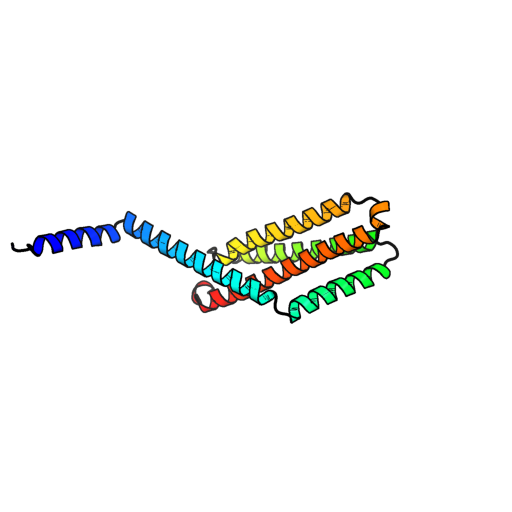9 C CA . LEU A 1 111 ? -13.632 3.501 12.917 1.00 62.69 111 LEU A CA 1
ATOM 940 C C . LEU A 1 111 ? -12.898 2.862 11.717 1.00 62.69 111 LEU A C 1
ATOM 942 O O . LEU A 1 111 ? -11.874 3.379 11.268 1.00 62.69 111 LEU A O 1
ATOM 946 N N . THR A 1 112 ? -13.421 1.760 11.169 1.00 60.56 112 THR A N 1
ATOM 947 C CA . THR A 1 112 ? -12.888 1.111 9.957 1.00 60.56 112 THR A CA 1
ATOM 948 C C . THR A 1 112 ? -13.066 1.926 8.687 1.00 60.56 112 THR A C 1
ATOM 950 O O . THR A 1 112 ? -12.217 1.844 7.803 1.00 60.56 112 THR A O 1
ATOM 953 N N . LEU A 1 113 ? -14.149 2.695 8.574 1.00 61.56 113 LEU A N 1
ATOM 954 C CA . LEU A 1 113 ? -14.405 3.546 7.415 1.00 61.56 113 LEU A CA 1
ATOM 955 C C . LEU A 1 113 ? -13.486 4.767 7.425 1.00 61.56 113 LEU A C 1
ATOM 957 O O . LEU A 1 113 ? -12.867 5.054 6.409 1.00 61.56 113 LEU A O 1
ATOM 961 N N . ASN A 1 114 ? -13.322 5.416 8.580 1.00 67.31 114 ASN A N 1
ATOM 962 C CA . ASN A 1 114 ? -12.429 6.570 8.708 1.00 67.31 114 ASN A CA 1
ATOM 963 C C . ASN A 1 114 ? -10.975 6.203 8.329 1.00 67.31 114 ASN A C 1
ATOM 965 O O . ASN A 1 114 ? -10.305 6.897 7.565 1.00 67.31 114 ASN A O 1
ATOM 969 N N . ARG A 1 115 ? -10.501 5.023 8.749 1.00 66.38 115 ARG A N 1
ATOM 970 C CA . ARG A 1 115 ? -9.175 4.524 8.341 1.00 66.38 115 ARG A CA 1
ATOM 971 C C . ARG A 1 115 ? -9.054 4.181 6.854 1.00 66.38 115 ARG A C 1
ATOM 973 O O . ARG A 1 115 ? -7.945 4.253 6.334 1.00 66.38 115 ARG A O 1
ATOM 980 N N . MET A 1 116 ? -10.145 3.833 6.166 1.00 69.38 116 MET A N 1
ATOM 981 C CA . MET A 1 116 ? -10.122 3.601 4.714 1.00 69.38 116 MET A CA 1
ATOM 982 C C . MET A 1 116 ? -9.775 4.889 3.958 1.00 69.38 116 MET A C 1
ATOM 984 O O . MET A 1 116 ? -9.004 4.843 3.003 1.00 69.38 116 MET A O 1
ATOM 988 N N . THR A 1 117 ? -10.289 6.035 4.406 1.00 74.44 117 THR A N 1
ATOM 989 C CA . THR A 1 117 ? -9.989 7.337 3.795 1.00 74.44 117 THR A CA 1
ATOM 990 C C . THR A 1 117 ? -8.505 7.680 3.916 1.00 74.44 117 THR A C 1
ATOM 992 O O . THR A 1 117 ? -7.877 8.041 2.921 1.00 74.44 117 THR A O 1
ATOM 995 N N . LEU A 1 118 ? -7.911 7.486 5.101 1.00 77.81 118 LEU A N 1
ATOM 996 C CA . LEU A 1 118 ? -6.467 7.663 5.304 1.00 77.81 118 LEU A CA 1
ATOM 997 C C . LEU A 1 118 ? -5.646 6.700 4.437 1.00 77.81 118 LEU A C 1
ATOM 999 O O . LEU A 1 118 ? -4.656 7.100 3.830 1.00 77.81 118 LEU A O 1
ATOM 1003 N N . PHE A 1 119 ? -6.069 5.439 4.335 1.00 78.06 119 PHE A N 1
ATOM 1004 C CA . PHE A 1 119 ? -5.412 4.457 3.474 1.00 78.06 119 PHE A CA 1
ATOM 1005 C C . PHE A 1 119 ? -5.417 4.886 2.001 1.00 78.06 119 PHE A C 1
ATOM 1007 O O . PHE A 1 119 ? -4.375 4.862 1.347 1.00 78.06 119 PHE A O 1
ATOM 1014 N N . TYR A 1 120 ? -6.567 5.327 1.494 1.00 80.00 120 TYR A N 1
ATOM 1015 C CA . TYR A 1 120 ? -6.689 5.828 0.131 1.00 80.00 120 TYR A CA 1
ATOM 1016 C C . TYR A 1 120 ? -5.771 7.017 -0.132 1.00 80.00 120 TYR A C 1
ATOM 1018 O O . TYR A 1 120 ? -5.073 7.037 -1.142 1.00 80.00 120 TYR A O 1
ATOM 1026 N N . GLN A 1 121 ? -5.724 7.975 0.796 1.00 84.44 121 GLN A N 1
ATOM 1027 C CA . GLN A 1 121 ? -4.821 9.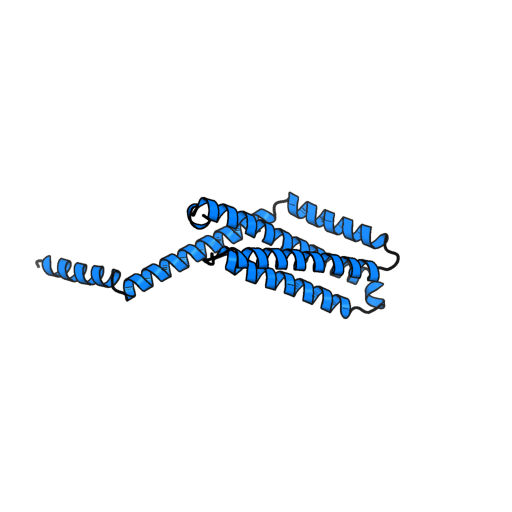117 0.691 1.00 84.44 121 GLN A CA 1
ATOM 1028 C C . GLN A 1 121 ? -3.357 8.668 0.629 1.00 84.44 121 GLN A C 1
ATOM 1030 O O . GLN A 1 121 ? -2.611 9.161 -0.212 1.00 84.44 121 GLN A O 1
ATOM 1035 N N . ILE A 1 122 ? -2.943 7.704 1.458 1.00 85.94 122 ILE A N 1
ATOM 1036 C CA . ILE A 1 122 ? -1.572 7.170 1.441 1.00 85.94 122 ILE A CA 1
ATOM 1037 C C . ILE A 1 122 ? -1.254 6.511 0.092 1.00 85.94 122 ILE A C 1
ATOM 1039 O O . ILE A 1 122 ? -0.242 6.850 -0.518 1.00 85.94 122 ILE A O 1
ATOM 1043 N N . VAL A 1 123 ? -2.114 5.615 -0.406 1.00 86.38 123 VAL A N 1
ATOM 1044 C CA . VAL A 1 123 ? -1.900 4.928 -1.696 1.00 86.38 123 VAL A CA 1
ATOM 1045 C C . VAL A 1 123 ? -1.889 5.916 -2.858 1.00 86.38 123 VAL A C 1
ATOM 1047 O O . VAL A 1 123 ? -1.012 5.849 -3.718 1.00 86.38 123 VAL A O 1
ATOM 1050 N N . SER A 1 124 ? -2.823 6.867 -2.863 1.00 86.81 124 SER A N 1
ATOM 1051 C CA . SER A 1 124 ? -2.884 7.917 -3.877 1.00 86.81 124 SER A CA 1
ATOM 1052 C C . SER A 1 124 ? -1.611 8.764 -3.870 1.00 86.81 124 SER A C 1
ATOM 1054 O O . SER A 1 124 ? -1.042 9.012 -4.929 1.00 86.81 124 SER A O 1
ATOM 1056 N N . ASN A 1 125 ? -1.117 9.164 -2.694 1.00 88.75 125 ASN A N 1
ATOM 1057 C CA . ASN A 1 125 ? 0.123 9.932 -2.574 1.00 88.75 125 ASN A CA 1
ATOM 1058 C C . ASN A 1 125 ? 1.352 9.132 -3.021 1.00 88.75 125 ASN A C 1
ATOM 1060 O O . ASN A 1 125 ? 2.189 9.670 -3.740 1.00 88.75 125 ASN A O 1
ATOM 1064 N N . MET A 1 126 ? 1.452 7.845 -2.665 1.00 88.75 126 MET A N 1
ATOM 1065 C CA . MET A 1 126 ? 2.527 6.969 -3.153 1.00 88.75 126 MET A CA 1
ATOM 1066 C C . MET A 1 126 ? 2.557 6.922 -4.681 1.00 88.75 126 MET A C 1
ATOM 1068 O O . MET A 1 126 ? 3.620 7.030 -5.290 1.00 88.75 126 MET A O 1
ATOM 1072 N N . PHE A 1 127 ? 1.386 6.823 -5.304 1.00 88.50 127 PHE A N 1
ATOM 1073 C CA . PHE A 1 127 ? 1.280 6.791 -6.752 1.00 88.50 127 PHE A CA 1
ATOM 1074 C C . PHE A 1 127 ? 1.592 8.138 -7.408 1.00 88.50 127 PHE A C 1
ATOM 1076 O O . PHE A 1 127 ? 2.254 8.183 -8.441 1.00 88.50 127 PHE A O 1
ATOM 1083 N N . ILE A 1 128 ? 1.158 9.252 -6.816 1.00 88.88 128 ILE A N 1
ATOM 1084 C CA . ILE A 1 128 ? 1.531 10.590 -7.292 1.00 88.88 128 ILE A CA 1
ATOM 1085 C C . ILE A 1 128 ? 3.055 10.740 -7.254 1.00 88.88 128 ILE A C 1
ATOM 1087 O O . ILE A 1 128 ? 3.648 11.127 -8.256 1.00 88.88 128 ILE A O 1
ATOM 1091 N N . LEU A 1 129 ? 3.701 10.347 -6.151 1.00 89.69 129 LEU A N 1
ATOM 1092 C CA . LEU A 1 129 ? 5.160 10.383 -6.022 1.00 89.69 129 LEU A CA 1
ATOM 1093 C C . LEU A 1 129 ? 5.854 9.512 -7.076 1.00 89.69 129 LEU A C 1
ATOM 1095 O O . LEU A 1 129 ? 6.804 9.972 -7.706 1.00 89.69 129 LEU A O 1
ATOM 1099 N N . PHE A 1 130 ? 5.352 8.299 -7.321 1.00 90.12 130 PHE A N 1
ATOM 1100 C CA . PHE A 1 130 ? 5.842 7.429 -8.394 1.00 90.12 130 PHE A CA 1
ATOM 1101 C C . PHE A 1 130 ? 5.809 8.129 -9.761 1.00 90.12 130 PHE A C 1
ATOM 1103 O O . PHE A 1 130 ? 6.797 8.140 -10.493 1.00 90.12 130 PHE A O 1
ATOM 1110 N N . ASN A 1 131 ? 4.688 8.775 -10.088 1.00 88.94 131 ASN A N 1
ATOM 1111 C CA . ASN A 1 131 ? 4.518 9.470 -11.363 1.00 88.94 131 ASN A CA 1
ATOM 1112 C C . ASN A 1 131 ? 5.350 10.744 -11.475 1.00 88.94 131 ASN A C 1
ATOM 1114 O O . ASN A 1 131 ? 5.871 11.038 -12.552 1.00 88.94 131 ASN A O 1
ATOM 1118 N N . CYS A 1 132 ? 5.515 11.480 -10.377 1.00 89.06 132 CYS A N 1
ATOM 1119 C CA . CYS A 1 132 ? 6.434 12.609 -10.326 1.00 89.06 132 CYS A CA 1
ATOM 1120 C C . CYS A 1 132 ? 7.857 12.138 -10.642 1.00 89.06 132 CYS A C 1
ATOM 1122 O O . CYS A 1 132 ? 8.486 12.680 -11.546 1.00 89.06 132 CYS A O 1
ATOM 1124 N N . ILE A 1 133 ? 8.332 11.076 -9.979 1.00 88.19 133 ILE A N 1
ATOM 1125 C CA . ILE A 1 133 ? 9.661 10.498 -10.233 1.00 88.19 133 ILE A CA 1
ATOM 1126 C C . ILE A 1 133 ? 9.795 10.070 -11.698 1.00 88.19 133 ILE A C 1
ATOM 1128 O O . ILE A 1 133 ? 10.802 10.389 -12.328 1.00 88.19 133 ILE A O 1
ATOM 1132 N N . LEU A 1 134 ? 8.783 9.402 -12.265 1.00 88.69 134 LEU A N 1
ATOM 1133 C CA . LEU A 1 134 ? 8.780 9.010 -13.675 1.00 88.69 134 LEU A CA 1
ATOM 1134 C C . LEU A 1 134 ? 8.892 10.214 -14.618 1.00 88.69 134 LEU A C 1
ATOM 1136 O O . LEU A 1 134 ? 9.655 10.153 -15.579 1.00 88.69 134 LEU A O 1
ATOM 1140 N N . SER A 1 135 ? 8.172 11.297 -14.328 1.00 87.25 135 SER A N 1
ATOM 1141 C CA . SER A 1 135 ? 8.144 12.511 -15.154 1.00 87.25 135 SER A CA 1
ATOM 1142 C C . SER A 1 135 ? 9.485 13.249 -15.168 1.00 87.25 135 SER A C 1
ATOM 1144 O O . SER A 1 135 ? 9.818 13.887 -16.161 1.00 87.25 135 SER A O 1
ATOM 1146 N N . PHE A 1 136 ? 10.280 13.131 -14.099 1.00 88.75 136 PHE A N 1
ATOM 1147 C CA . PHE A 1 136 ? 11.629 13.700 -14.024 1.00 88.75 136 PHE A CA 1
ATOM 1148 C C . PHE A 1 136 ? 12.722 12.804 -14.636 1.00 88.75 136 PHE A C 1
ATOM 1150 O O . PHE A 1 136 ? 13.887 13.209 -14.685 1.00 88.75 136 PHE A O 1
ATOM 1157 N N . ARG A 1 137 ? 12.402 11.588 -15.106 1.00 90.19 137 ARG A N 1
ATOM 1158 C CA . ARG A 1 137 ? 13.410 10.709 -15.722 1.00 90.19 137 ARG A CA 1
ATOM 1159 C C . ARG A 1 137 ? 13.828 11.219 -17.096 1.00 90.19 137 ARG A C 1
ATOM 1161 O O . ARG A 1 137 ? 13.003 11.516 -17.952 1.00 90.19 137 ARG A O 1
ATOM 1168 N N . THR A 1 138 ? 15.136 11.216 -17.329 1.00 89.81 138 THR A N 1
ATOM 1169 C CA . THR A 1 138 ? 15.737 11.512 -18.633 1.00 89.81 138 THR A CA 1
ATOM 1170 C C . THR A 1 138 ? 15.872 10.257 -19.490 1.00 89.81 138 THR A C 1
ATOM 1172 O O . THR A 1 138 ? 15.925 9.136 -18.982 1.00 89.81 138 THR A O 1
ATOM 1175 N N . ASP A 1 139 ? 16.034 10.437 -20.797 1.00 88.12 139 ASP A N 1
ATOM 1176 C CA . ASP A 1 139 ? 16.233 9.354 -21.769 1.00 88.12 139 ASP A CA 1
ATOM 1177 C C . ASP A 1 139 ? 17.396 8.423 -21.406 1.00 88.12 139 ASP A C 1
ATOM 1179 O O . ASP A 1 139 ? 17.269 7.201 -21.466 1.00 88.12 139 ASP A O 1
ATOM 1183 N N . LYS A 1 140 ? 18.501 8.995 -20.914 1.00 89.44 140 LYS A N 1
ATOM 1184 C CA . LYS A 1 140 ? 19.659 8.236 -20.417 1.00 89.44 140 LYS A CA 1
ATOM 1185 C C . LYS A 1 140 ? 19.302 7.341 -19.226 1.00 89.44 140 LYS A C 1
ATOM 1187 O O . LYS A 1 140 ? 19.851 6.252 -19.094 1.00 89.44 140 LYS A O 1
ATOM 1192 N N . SER A 1 141 ? 18.379 7.777 -18.363 1.00 89.56 141 SER A N 1
ATOM 1193 C CA . SER A 1 141 ? 17.908 6.969 -17.235 1.00 89.56 141 SER A CA 1
ATOM 1194 C C . SER A 1 141 ? 17.130 5.744 -17.710 1.00 89.56 141 SER A C 1
ATOM 1196 O O . SER A 1 141 ? 17.285 4.683 -17.114 1.00 89.56 141 SER A O 1
ATOM 1198 N N . PHE A 1 142 ? 16.327 5.862 -18.772 1.00 88.94 142 PHE A N 1
ATOM 1199 C CA . PHE A 1 142 ? 15.560 4.740 -19.327 1.00 88.94 142 PHE A CA 1
ATOM 1200 C C . PHE A 1 142 ? 16.429 3.694 -20.028 1.00 88.94 142 PHE A C 1
ATOM 1202 O O . PHE A 1 142 ? 16.059 2.525 -20.052 1.00 88.94 142 PHE A O 1
ATOM 1209 N N . LEU A 1 143 ? 17.596 4.081 -20.542 1.00 88.75 143 LEU A N 1
ATOM 1210 C CA . LEU A 1 143 ? 18.574 3.143 -21.104 1.00 88.75 143 LEU A CA 1
ATOM 1211 C C . LEU A 1 143 ? 19.353 2.376 -20.022 1.00 88.75 143 LEU A C 1
ATOM 1213 O O . LEU A 1 143 ? 19.949 1.339 -20.298 1.00 88.75 143 LEU A O 1
ATOM 1217 N N . ASN A 1 144 ? 19.355 2.863 -18.779 1.00 92.12 144 ASN A N 1
ATOM 1218 C CA . ASN A 1 144 ? 20.063 2.226 -17.678 1.00 92.12 144 ASN A CA 1
ATOM 1219 C C . ASN A 1 144 ? 19.173 1.186 -16.976 1.00 92.12 144 ASN A C 1
ATOM 1221 O O . ASN A 1 144 ? 18.217 1.520 -16.267 1.00 92.12 144 ASN A O 1
ATOM 1225 N N . ASN A 1 145 ? 19.553 -0.086 -17.111 1.00 89.88 145 ASN A N 1
ATOM 1226 C CA . ASN A 1 145 ? 18.842 -1.204 -16.494 1.00 89.88 145 ASN A CA 1
ATOM 1227 C C . ASN A 1 145 ? 18.764 -1.128 -14.963 1.00 89.88 145 ASN A C 1
ATOM 1229 O O . ASN A 1 145 ? 17.761 -1.549 -14.394 1.00 89.88 145 ASN A O 1
ATOM 1233 N N . GLY A 1 146 ? 19.770 -0.568 -14.288 1.00 91.62 146 GLY A N 1
ATOM 1234 C CA . GLY A 1 146 ? 19.747 -0.392 -12.836 1.00 91.62 146 GLY A CA 1
ATOM 1235 C C . GLY A 1 146 ? 18.598 0.514 -12.392 1.00 91.62 146 GLY A C 1
ATOM 1236 O O . GLY A 1 146 ? 17.796 0.125 -11.543 1.00 91.62 146 GLY A O 1
ATOM 1237 N N . TYR A 1 147 ? 18.451 1.682 -13.027 1.00 91.25 147 TYR A N 1
ATOM 1238 C CA . TYR A 1 147 ? 17.343 2.596 -12.729 1.00 91.25 147 TYR A CA 1
ATOM 1239 C C . TYR A 1 147 ? 15.981 1.988 -13.076 1.00 91.25 147 TYR A C 1
ATOM 1241 O O . TYR A 1 147 ? 15.036 2.144 -12.304 1.00 91.25 147 TYR A O 1
ATOM 1249 N N . ASN A 1 148 ? 15.875 1.259 -14.191 1.00 92.56 148 ASN A N 1
ATOM 1250 C CA . ASN A 1 148 ? 14.640 0.559 -14.558 1.00 92.56 148 ASN A CA 1
ATOM 1251 C C . ASN A 1 148 ? 14.249 -0.496 -13.517 1.00 92.56 148 ASN A C 1
ATOM 1253 O O . ASN A 1 148 ? 13.098 -0.531 -13.090 1.00 92.56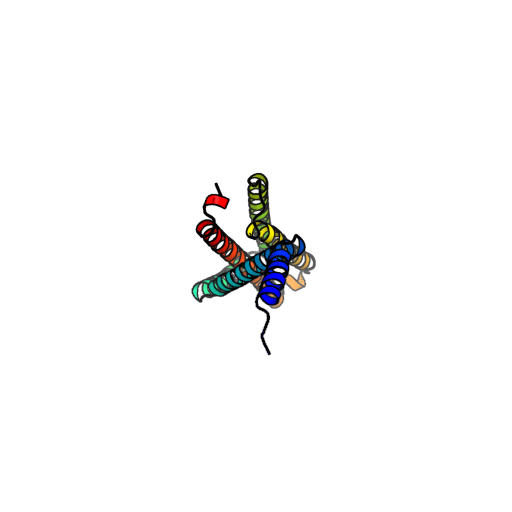 148 ASN A O 1
ATOM 1257 N N . ASN A 1 149 ? 15.206 -1.305 -13.059 1.00 93.19 149 ASN A N 1
ATOM 1258 C CA . ASN A 1 149 ? 14.963 -2.357 -12.073 1.00 93.19 149 ASN A CA 1
ATOM 1259 C C . ASN A 1 149 ? 14.553 -1.795 -10.712 1.00 93.19 149 ASN A C 1
ATOM 1261 O O . ASN A 1 149 ? 13.634 -2.332 -10.093 1.00 93.19 149 ASN A O 1
ATOM 1265 N N . ILE A 1 150 ? 15.195 -0.709 -10.265 1.00 92.62 150 ILE A N 1
ATOM 1266 C CA . ILE A 1 150 ? 14.824 -0.013 -9.026 1.00 92.62 150 ILE A CA 1
ATOM 1267 C C . ILE A 1 150 ? 13.401 0.527 -9.147 1.00 92.62 150 ILE A C 1
ATOM 1269 O O . ILE A 1 150 ? 12.570 0.278 -8.277 1.00 92.62 150 ILE A O 1
ATOM 1273 N N . HIS A 1 151 ? 13.093 1.224 -10.241 1.00 91.75 151 HIS A N 1
ATOM 1274 C CA . HIS A 1 151 ? 11.782 1.833 -10.431 1.00 91.75 151 HIS A CA 1
ATOM 1275 C C . HIS A 1 151 ? 10.667 0.781 -10.539 1.00 91.75 151 HIS A C 1
ATOM 1277 O O . HIS A 1 151 ? 9.601 0.939 -9.944 1.00 91.75 151 HIS A O 1
ATOM 1283 N N . LEU A 1 152 ? 10.935 -0.335 -11.222 1.00 94.00 152 LEU A N 1
ATOM 1284 C CA . LEU A 1 152 ? 10.037 -1.485 -11.272 1.00 94.00 152 LEU A CA 1
ATOM 1285 C C . LEU A 1 152 ? 9.841 -2.116 -9.885 1.00 94.00 152 LEU A C 1
ATOM 1287 O O . LEU A 1 152 ? 8.716 -2.439 -9.508 1.00 94.00 152 LEU A O 1
ATOM 1291 N N . GLY A 1 153 ? 10.915 -2.261 -9.106 1.00 93.25 153 GLY A N 1
ATOM 1292 C CA . GLY A 1 153 ? 10.850 -2.765 -7.734 1.00 93.25 153 GLY A CA 1
ATOM 1293 C C . GLY A 1 153 ? 9.984 -1.883 -6.836 1.00 93.25 153 GLY A C 1
ATOM 1294 O O . GLY A 1 153 ? 9.144 -2.395 -6.097 1.00 93.25 153 GLY A O 1
ATOM 1295 N N . VAL A 1 154 ? 10.114 -0.558 -6.960 1.00 92.81 154 VAL A N 1
ATOM 1296 C CA . VAL A 1 154 ? 9.258 0.413 -6.259 1.00 92.81 154 VAL A CA 1
ATOM 1297 C C . VAL A 1 154 ? 7.791 0.235 -6.654 1.00 92.81 154 VAL A C 1
ATOM 1299 O O . VAL A 1 154 ? 6.931 0.209 -5.775 1.00 92.81 154 VAL A O 1
ATOM 1302 N N . PHE A 1 155 ? 7.489 0.049 -7.942 1.00 92.62 155 PHE A N 1
ATOM 1303 C CA . PHE A 1 155 ? 6.116 -0.199 -8.388 1.00 92.62 155 PHE A CA 1
ATOM 1304 C C . PHE A 1 155 ? 5.530 -1.486 -7.788 1.00 92.62 155 PHE A C 1
ATOM 1306 O O . PHE A 1 155 ? 4.414 -1.487 -7.270 1.00 92.62 155 PHE A O 1
ATOM 1313 N N . VAL A 1 156 ? 6.289 -2.585 -7.807 1.00 93.31 156 VAL A N 1
ATOM 1314 C CA . VAL A 1 156 ? 5.846 -3.863 -7.226 1.00 93.31 156 VAL A CA 1
ATOM 1315 C C . VAL A 1 156 ? 5.657 -3.753 -5.715 1.00 93.31 156 VAL A C 1
ATOM 1317 O O . VAL A 1 156 ? 4.687 -4.290 -5.181 1.00 93.31 156 VAL A O 1
ATOM 1320 N N . LEU A 1 157 ? 6.527 -3.018 -5.020 1.00 91.12 157 LEU A N 1
ATOM 1321 C CA . LEU A 1 157 ? 6.361 -2.737 -3.596 1.00 91.12 157 LEU A CA 1
ATOM 1322 C C . LEU A 1 157 ? 5.060 -1.968 -3.329 1.00 91.12 157 LEU A C 1
ATOM 1324 O O . LEU A 1 157 ? 4.330 -2.315 -2.402 1.00 91.12 157 LEU A O 1
ATOM 1328 N N . MET A 1 158 ? 4.730 -0.970 -4.155 1.00 90.31 158 MET A N 1
ATOM 1329 C CA . MET A 1 158 ? 3.459 -0.245 -4.054 1.00 90.31 158 MET A CA 1
ATOM 1330 C C . MET A 1 158 ? 2.255 -1.166 -4.272 1.00 90.31 158 MET A C 1
ATOM 1332 O O . MET A 1 158 ? 1.296 -1.091 -3.504 1.00 90.31 158 MET A O 1
ATOM 1336 N N . LEU A 1 159 ? 2.309 -2.073 -5.256 1.00 90.06 159 LEU A N 1
ATOM 1337 C CA . LEU A 1 159 ? 1.263 -3.082 -5.465 1.00 90.06 159 LEU A CA 1
ATOM 1338 C C . LEU A 1 159 ? 1.107 -4.013 -4.261 1.00 90.06 159 LEU A C 1
ATOM 1340 O O . LEU A 1 159 ? -0.014 -4.291 -3.834 1.00 90.06 159 LEU A O 1
ATOM 1344 N N . LEU A 1 160 ? 2.220 -4.470 -3.687 1.00 90.06 160 LEU A N 1
ATOM 1345 C CA . LEU A 1 160 ? 2.203 -5.303 -2.491 1.00 90.06 160 LEU A CA 1
ATOM 1346 C C . LEU A 1 160 ? 1.571 -4.555 -1.309 1.00 90.06 160 LEU A C 1
ATOM 1348 O O . LEU A 1 160 ? 0.721 -5.118 -0.618 1.00 90.06 160 LEU A O 1
ATOM 1352 N N . LEU A 1 161 ? 1.931 -3.286 -1.095 1.00 88.44 161 LEU A N 1
ATOM 1353 C CA . LEU A 1 161 ? 1.345 -2.467 -0.034 1.00 88.44 161 LEU A CA 1
ATOM 1354 C C . LEU A 1 161 ? -0.155 -2.277 -0.262 1.00 88.44 161 LEU A C 1
ATOM 1356 O O . LEU A 1 161 ? -0.942 -2.482 0.663 1.00 88.44 161 LEU A O 1
ATOM 1360 N N . TYR A 1 162 ? -0.556 -1.985 -1.499 1.00 88.69 162 TYR A N 1
ATOM 1361 C CA . TYR A 1 162 ? -1.954 -1.868 -1.893 1.00 88.69 162 TYR A CA 1
ATOM 1362 C C . TYR A 1 162 ? -2.756 -3.141 -1.570 1.00 88.69 162 TYR A C 1
ATOM 1364 O O . TYR A 1 162 ? -3.759 -3.074 -0.857 1.00 88.69 162 TYR A O 1
ATOM 1372 N N . TRP A 1 163 ? -2.288 -4.311 -2.015 1.00 88.62 163 TRP A N 1
ATOM 1373 C CA . TRP A 1 163 ? -2.953 -5.590 -1.748 1.00 88.62 163 TRP A CA 1
ATOM 1374 C C . TRP A 1 163 ? -2.959 -5.967 -0.269 1.00 88.62 163 TRP A C 1
ATOM 1376 O O . TRP A 1 163 ? -3.964 -6.485 0.223 1.00 88.62 163 TRP A O 1
ATO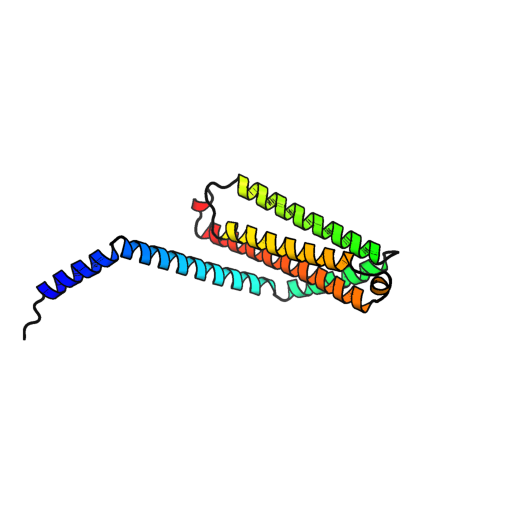M 1386 N N . SER A 1 164 ? -1.866 -5.699 0.450 1.00 88.81 164 SER A N 1
ATOM 1387 C CA . SER A 1 164 ? -1.778 -5.990 1.884 1.00 88.81 164 SER A CA 1
ATOM 1388 C C . SER A 1 164 ? -2.838 -5.228 2.672 1.00 88.81 164 SER A C 1
ATOM 1390 O O . SER A 1 164 ? -3.515 -5.791 3.530 1.00 88.81 164 SER A O 1
ATOM 1392 N N . MET A 1 165 ? -3.046 -3.965 2.324 1.00 85.06 165 MET A N 1
ATOM 1393 C CA . MET A 1 165 ? -3.979 -3.094 3.016 1.00 85.06 165 MET A CA 1
ATOM 1394 C C . MET A 1 165 ? -5.430 -3.368 2.615 1.00 85.06 165 MET A C 1
ATOM 1396 O O . MET A 1 165 ? -6.299 -3.353 3.485 1.00 85.06 165 MET A O 1
ATOM 1400 N N . GLU A 1 166 ? -5.702 -3.698 1.345 1.00 85.38 166 GLU A N 1
ATOM 1401 C CA . GLU A 1 166 ? -7.028 -4.174 0.923 1.00 85.38 166 GLU A CA 1
ATOM 1402 C C . GLU A 1 166 ? -7.397 -5.465 1.671 1.00 85.38 166 GLU A C 1
ATOM 1404 O O . GLU A 1 166 ? -8.499 -5.578 2.204 1.00 85.38 166 GLU A O 1
ATOM 1409 N N . TYR A 1 167 ? -6.463 -6.413 1.800 1.00 88.38 167 TYR A N 1
ATOM 1410 C CA . TYR A 1 167 ? -6.677 -7.637 2.577 1.00 88.38 167 TYR A CA 1
ATOM 1411 C C . TYR A 1 167 ? -7.007 -7.338 4.046 1.00 88.38 167 TYR A C 1
ATOM 1413 O O . TYR A 1 167 ? -7.999 -7.839 4.577 1.00 88.38 167 TYR A O 1
ATOM 1421 N N . VAL A 1 168 ? -6.215 -6.479 4.695 1.00 87.94 168 VAL A N 1
ATOM 1422 C CA . VAL A 1 168 ? -6.447 -6.063 6.088 1.00 87.94 168 VAL A CA 1
ATOM 1423 C C . VAL A 1 168 ? -7.801 -5.381 6.251 1.00 87.94 168 VAL A C 1
ATOM 1425 O O . VAL A 1 168 ? -8.501 -5.628 7.234 1.00 87.94 168 VAL A O 1
ATOM 1428 N N . TYR A 1 169 ? -8.193 -4.542 5.291 1.00 83.88 169 TYR A N 1
ATOM 1429 C CA . TYR A 1 169 ? -9.492 -3.885 5.297 1.00 83.88 169 TYR A CA 1
ATOM 1430 C C . TYR A 1 169 ? -10.641 -4.902 5.267 1.00 83.88 169 TYR A C 1
ATOM 1432 O O . TYR A 1 169 ? -11.556 -4.806 6.090 1.00 83.88 169 TYR A O 1
ATOM 1440 N N . GLN A 1 170 ? -10.586 -5.886 4.364 1.00 84.00 170 GLN A N 1
ATOM 1441 C CA . GLN A 1 170 ? -11.635 -6.903 4.247 1.00 84.00 170 GLN A CA 1
ATOM 1442 C C . GLN A 1 170 ? -11.732 -7.767 5.513 1.00 84.00 170 GLN A C 1
ATOM 1444 O O . GLN A 1 170 ? -12.828 -7.942 6.045 1.00 84.00 170 GLN A O 1
ATOM 1449 N N . GLU A 1 171 ? -10.600 -8.226 6.054 1.00 87.56 171 GLU A N 1
ATOM 1450 C CA . GLU A 1 171 ? -10.553 -9.004 7.302 1.00 87.56 171 GLU A CA 1
ATOM 1451 C C . GLU A 1 171 ? -11.120 -8.219 8.492 1.00 87.56 171 GLU A C 1
ATOM 1453 O O . GLU A 1 171 ? -11.995 -8.697 9.218 1.00 87.56 171 GLU A O 1
ATOM 1458 N N . ASN A 1 172 ? -10.686 -6.967 8.666 1.00 85.19 172 ASN A N 1
ATOM 1459 C CA . ASN A 1 172 ? -11.198 -6.100 9.726 1.00 85.19 172 ASN A CA 1
ATOM 1460 C C . ASN A 1 172 ? -12.707 -5.867 9.582 1.00 85.19 172 ASN A C 1
ATOM 1462 O O . ASN A 1 172 ? -13.436 -5.883 10.574 1.00 85.19 172 ASN A O 1
ATOM 1466 N N . ARG A 1 173 ? -13.200 -5.664 8.355 1.00 82.00 173 ARG A N 1
ATOM 1467 C CA . ARG A 1 173 ? -14.629 -5.467 8.095 1.00 82.00 173 ARG A CA 1
ATOM 1468 C C . ARG A 1 173 ? -15.446 -6.698 8.488 1.00 82.00 173 ARG A C 1
ATOM 1470 O O . ARG A 1 173 ? -16.453 -6.541 9.175 1.00 82.00 173 ARG A O 1
ATOM 1477 N N . GLN A 1 174 ? -15.002 -7.896 8.110 1.00 84.44 174 GLN A N 1
ATOM 1478 C CA . GLN A 1 174 ? -15.673 -9.145 8.483 1.00 84.44 174 GLN A CA 1
ATOM 1479 C C . GLN A 1 174 ? -15.694 -9.352 10.002 1.00 84.44 174 GLN A C 1
ATOM 1481 O O . GLN A 1 174 ? -16.706 -9.768 10.562 1.00 84.44 174 GLN A O 1
ATOM 1486 N N . GLN A 1 175 ? -14.599 -9.032 10.696 1.00 84.06 175 GLN A N 1
ATOM 1487 C CA . GLN A 1 175 ? -14.536 -9.149 12.155 1.00 84.06 175 GLN A CA 1
ATOM 1488 C C . GLN A 1 175 ? -15.502 -8.191 12.861 1.00 84.06 175 GLN A C 1
ATOM 1490 O O . GLN A 1 175 ? -16.151 -8.592 13.826 1.00 84.06 175 GLN A O 1
ATOM 1495 N N . ILE A 1 176 ? -15.644 -6.953 12.375 1.00 81.12 176 ILE A N 1
ATOM 1496 C CA . ILE A 1 176 ? -16.606 -6.001 12.949 1.00 81.12 176 ILE A CA 1
ATOM 1497 C C . ILE A 1 176 ? -18.041 -6.434 12.658 1.00 81.12 176 ILE A C 1
ATOM 1499 O O . ILE A 1 176 ? -18.866 -6.364 13.559 1.00 81.12 176 ILE A O 1
ATOM 1503 N N . GLN A 1 177 ? -18.337 -6.946 11.459 1.00 80.94 177 GLN A N 1
ATOM 1504 C CA . GLN A 1 177 ? -19.660 -7.507 11.151 1.00 80.94 177 GLN A CA 1
ATOM 1505 C C . GLN A 1 177 ? -20.033 -8.656 12.095 1.00 80.94 177 GLN A C 1
ATOM 1507 O O . GLN A 1 177 ? -21.172 -8.734 12.540 1.00 80.94 177 GLN A O 1
ATOM 1512 N N . LYS A 1 178 ? -19.068 -9.510 12.460 1.00 84.19 178 LYS A N 1
ATOM 1513 C CA . LYS A 1 178 ? -19.278 -10.580 13.448 1.00 84.19 178 LYS A CA 1
ATOM 1514 C C . LYS A 1 178 ? -19.494 -10.049 14.870 1.00 84.19 178 LYS A C 1
ATOM 1516 O O . LYS A 1 178 ? -20.295 -10.609 15.605 1.00 84.19 178 LYS A O 1
ATOM 1521 N N . GLN A 1 179 ? -18.765 -9.008 15.276 1.00 82.25 179 GLN A N 1
ATOM 1522 C CA . GLN A 1 179 ? -18.848 -8.446 16.634 1.00 82.25 179 GLN A CA 1
ATOM 1523 C C . GLN A 1 179 ? -20.073 -7.546 16.841 1.00 82.25 179 GLN A C 1
ATOM 1525 O O . GLN A 1 179 ? -20.599 -7.474 17.947 1.00 82.25 179 GLN A O 1
ATOM 1530 N N . TYR A 1 180 ? -20.515 -6.864 15.786 1.00 81.12 180 TYR A N 1
ATOM 1531 C CA . TYR A 1 180 ? -21.613 -5.905 15.807 1.00 81.12 180 TYR A CA 1
ATOM 1532 C C . TYR A 1 180 ? -22.545 -6.177 14.617 1.00 81.12 180 TYR A C 1
ATOM 1534 O O . TYR A 1 180 ? -22.546 -5.417 13.649 1.00 81.12 180 TYR A O 1
ATOM 1542 N N . PRO A 1 181 ? -23.339 -7.261 14.646 1.00 74.00 181 PRO A N 1
ATOM 1543 C CA . PRO A 1 181 ? -24.211 -7.619 13.525 1.00 74.00 181 PRO A CA 1
ATOM 1544 C C . PRO A 1 181 ? -25.261 -6.533 13.243 1.00 74.00 181 PRO A C 1
ATOM 1546 O O . PRO A 1 181 ? -25.530 -6.214 12.088 1.00 74.00 181 PRO A O 1
ATOM 1549 N N . ASN A 1 182 ? -25.766 -5.884 14.296 1.00 72.31 182 ASN A N 1
ATOM 1550 C CA . ASN A 1 182 ? -26.818 -4.867 14.200 1.00 72.31 182 ASN A CA 1
ATOM 1551 C C . ASN A 1 182 ? -26.311 -3.487 13.750 1.00 72.31 182 ASN A C 1
ATOM 1553 O O . ASN A 1 182 ? -27.107 -2.600 13.478 1.00 72.31 182 ASN A O 1
ATOM 1557 N N . ALA A 1 183 ? -24.992 -3.295 13.668 1.00 62.84 183 ALA A N 1
ATOM 1558 C CA . ALA A 1 183 ? -24.374 -2.045 13.223 1.00 62.84 183 ALA A CA 1
ATOM 1559 C C . ALA A 1 183 ? -24.408 -1.847 11.694 1.00 62.84 183 ALA A C 1
ATOM 1561 O O . ALA A 1 183 ? -24.052 -0.776 11.203 1.00 62.84 183 ALA A O 1
ATOM 1562 N N . PHE A 1 184 ? -24.765 -2.890 10.940 1.00 54.94 184 PHE A N 1
ATOM 1563 C CA . PHE A 1 184 ? -24.761 -2.893 9.474 1.00 54.94 184 PHE A CA 1
ATOM 1564 C C . PHE A 1 184 ? -26.142 -3.181 8.860 1.00 54.94 184 PHE A C 1
ATOM 1566 O O . PHE A 1 184 ? -26.195 -3.443 7.656 1.00 54.94 184 PHE A O 1
ATOM 1573 N N . ILE A 1 185 ? -27.205 -3.168 9.676 1.00 46.00 185 ILE A N 1
ATOM 1574 C CA . ILE A 1 185 ? -28.610 -3.270 9.241 1.00 46.00 185 ILE A CA 1
ATOM 1575 C C . ILE A 1 185 ? -29.061 -1.924 8.667 1.00 46.00 185 ILE A C 1
ATOM 1577 O O . ILE A 1 185 ? -28.718 -0.885 9.275 1.00 46.00 185 ILE A O 1
#

Foldseek 3Di:
DDPDVVVVVVVVVVVVVVCVPPVNVVVVVVVVVVVVVVVLVVLLVVLLVVCPPPVNVVVLVVVLVVLVVVCVVDPFNLVSVVVLLVVLVVVLVVLVVVLVVVVVPDPDDDPLNVVSVVVSVVLVVLSVVLVVVSVPDDPVLRVDPVSSSVSSVSSSVSVSSVVSVVSSSVVSVVVVCVVCVPVVD

Solvent-accessible surface area (backbone atoms only — not comparable to full-atom values): 10346 Å² total; per-residue (Å²): 136,81,80,62,66,70,58,56,51,54,50,49,51,53,54,53,48,49,52,70,30,74,70,23,48,49,51,52,50,52,50,52,50,52,52,52,49,51,52,50,50,54,50,48,51,53,45,42,59,62,50,69,40,70,72,53,52,51,52,51,53,51,50,47,53,48,52,58,57,51,46,72,76,40,98,44,58,65,58,47,53,52,52,51,51,53,54,53,49,53,53,50,51,56,49,51,52,52,49,54,54,54,59,75,72,55,94,72,86,51,76,70,56,59,51,47,56,55,49,51,52,52,54,50,49,55,50,51,51,52,50,52,54,57,72,70,58,50,73,72,47,64,73,32,66,69,55,47,52,52,54,51,49,52,50,50,50,50,51,50,52,51,52,42,51,53,50,28,50,54,54,54,50,54,53,46,46,71,76,40,60,77,77,76,111

Mean predicted aligned error: 9.19 Å

Secondary structure (DSSP, 8-state):
----HHHHHHHHHHHHHHHTSHHHHHHHHHHHHHHHHHHHHHHHHHHHHHHTSHHHHHHHHHHHHHHHHHHTTSS-HHHHHHHHHHHHHHHHHHHHHHHHHHHHT-SS--HHHHHHHHHHHHHHHHHHHHHHHHHT--HHHHH-HHHHHHHHHHHHHHHHHHHHHHHHHHHHHHHHHHH-GGGG-

Radius of gyration: 26.05 Å; Cα contacts (8 Å, |Δi|>4): 67; chains: 1; bounding box: 49×32×97 Å

pLDDT: mean 82.97, std 10.52, range [38.38, 95.31]

Sequence (185 aa):
MDENPDLDFKETIIEEHKKFSDRGFKRLLETKTKTTHNRFIKQTIVNFTSFFKLPKIIITICCYLLLYKMMTYFNDVKTFFRVLTGLGFVMILQLGIRIFINHKRKKEEFLTLNRMTLFYQIVSNMFILFNCILSFRTDKSFLNNGYNNIHLGVFVLMLLLYWSMEYVYQENRQQIQKQYPNAFI